Protein AF-0000000082331835 (afdb_homodimer)

Structure (mmCIF, N/CA/C/O backbone):
data_AF-0000000082331835-model_v1
#
loop_
_entity.id
_entity.type
_entity.pdbx_description
1 polymer 'Translation initiation factor 1A'
#
loop_
_atom_site.group_PDB
_atom_site.id
_atom_site.type_symbol
_atom_site.label_atom_id
_atom_site.label_alt_id
_atom_site.label_comp_id
_atom_site.label_asym_id
_atom_site.label_entity_id
_atom_site.label_seq_id
_atom_site.pdbx_PDB_ins_code
_atom_site.Cartn_x
_atom_site.Cartn_y
_atom_site.Cartn_z
_atom_site.occupancy
_atom_site.B_iso_or_equiv
_atom_site.auth_seq_id
_atom_site.auth_comp_id
_atom_site.auth_asym_id
_atom_site.auth_atom_id
_atom_site.pdbx_PDB_model_num
ATOM 1 N N . MET A 1 1 ? 11.57 40.125 -4.363 1 39.53 1 MET A N 1
ATOM 2 C CA . MET A 1 1 ? 12.492 39.094 -4.797 1 39.53 1 MET A CA 1
ATOM 3 C C . MET A 1 1 ? 11.938 37.719 -4.441 1 39.53 1 MET A C 1
ATOM 5 O O . MET A 1 1 ? 11.914 37.312 -3.271 1 39.53 1 MET A O 1
ATOM 9 N N . THR A 1 2 ? 10.891 37.094 -4.863 1 45.53 2 THR A N 1
ATOM 10 C CA . THR A 1 2 ? 9.945 36.062 -4.465 1 45.53 2 THR A CA 1
ATOM 11 C C . THR A 1 2 ? 10.664 34.75 -4.18 1 45.53 2 THR A C 1
ATOM 13 O O . THR A 1 2 ? 11.562 34.344 -4.926 1 45.53 2 THR A O 1
ATOM 16 N N . GLU A 1 3 ? 10.859 34.25 -2.955 1 44.47 3 GLU A N 1
ATOM 17 C CA . GLU A 1 3 ? 11.555 33.188 -2.264 1 44.47 3 GLU A CA 1
ATOM 18 C C . GLU A 1 3 ? 11.328 31.844 -2.965 1 44.47 3 GLU A C 1
ATOM 20 O O . GLU A 1 3 ? 10.656 30.953 -2.426 1 44.47 3 GLU A O 1
ATOM 25 N N . GLU A 1 4 ? 11.117 31.906 -4.215 1 53.19 4 GLU A N 1
ATOM 26 C CA . GLU A 1 4 ? 10.805 30.844 -5.168 1 53.19 4 GLU A CA 1
ATOM 27 C C . GLU A 1 4 ? 11.914 29.797 -5.215 1 53.19 4 GLU A C 1
ATOM 29 O O . GLU A 1 4 ? 11.664 28.641 -5.559 1 53.19 4 GLU A O 1
ATOM 34 N N . SER A 1 5 ? 13.109 30.188 -4.852 1 64 5 SER A N 1
ATOM 35 C CA . SER A 1 5 ? 14.312 29.422 -5.176 1 64 5 SER A CA 1
ATOM 36 C C . SER A 1 5 ? 14.398 28.156 -4.324 1 64 5 SER A C 1
ATOM 38 O O . SER A 1 5 ? 15.109 27.219 -4.68 1 64 5 SER A O 1
ATOM 40 N N . GLY A 1 6 ? 13.594 27.953 -3.293 1 80.69 6 GLY A N 1
ATOM 41 C CA . GLY A 1 6 ? 13.727 26.844 -2.369 1 80.69 6 GLY A CA 1
ATOM 42 C C . GLY A 1 6 ? 12.492 25.953 -2.314 1 80.69 6 GLY A C 1
ATOM 43 O O . GLY A 1 6 ? 12.422 25.031 -1.512 1 80.69 6 GLY A O 1
ATOM 44 N N . ARG A 1 7 ? 11.586 26.375 -3.305 1 87.06 7 ARG A N 1
ATOM 45 C CA . ARG A 1 7 ? 10.328 25.625 -3.301 1 87.06 7 ARG A CA 1
ATOM 46 C C . ARG A 1 7 ? 10.492 24.281 -3.988 1 87.06 7 ARG A C 1
ATOM 48 O O . ARG A 1 7 ? 10.961 24.203 -5.129 1 87.06 7 ARG A O 1
ATOM 55 N N . ARG A 1 8 ? 10.156 23.328 -3.182 1 94.88 8 ARG A N 1
ATOM 56 C CA . ARG A 1 8 ? 10.227 21.969 -3.715 1 94.88 8 ARG A CA 1
ATOM 57 C C . ARG A 1 8 ? 8.922 21.594 -4.418 1 94.88 8 ARG A C 1
ATOM 59 O O . ARG A 1 8 ? 7.859 22.109 -4.086 1 94.88 8 ARG A O 1
ATOM 66 N N . ASN A 1 9 ? 9.086 20.938 -5.59 1 97.19 9 ASN A N 1
ATOM 67 C CA . ASN A 1 9 ? 7.91 20.328 -6.215 1 97.19 9 ASN A CA 1
ATOM 68 C C . ASN A 1 9 ? 7.387 19.141 -5.406 1 97.19 9 ASN A C 1
ATOM 70 O O . ASN A 1 9 ? 7.938 18.047 -5.48 1 97.19 9 ASN A O 1
ATOM 74 N N . LEU A 1 10 ? 6.27 19.297 -4.711 1 97.81 10 LEU A N 1
ATOM 75 C CA . LEU A 1 10 ? 5.781 18.328 -3.734 1 97.81 10 LEU A CA 1
ATOM 76 C C . LEU A 1 10 ? 4.77 17.391 -4.367 1 97.81 10 LEU A C 1
ATOM 78 O O . LEU A 1 10 ? 4.02 17.781 -5.266 1 97.81 10 LEU A O 1
ATOM 82 N N . ARG A 1 11 ? 4.703 16.109 -3.889 1 96.75 11 ARG A N 1
ATOM 83 C CA . ARG A 1 11 ? 3.633 15.164 -4.207 1 96.75 11 ARG A CA 1
ATOM 84 C C . ARG A 1 11 ? 2.287 15.68 -3.707 1 96.75 11 ARG A C 1
ATOM 86 O O . ARG A 1 11 ? 2.129 15.969 -2.52 1 96.75 11 ARG A O 1
ATOM 93 N N . MET A 1 12 ? 1.381 15.82 -4.719 1 98.12 12 MET A N 1
ATOM 94 C CA . MET A 1 12 ? 0.045 16.297 -4.359 1 98.12 12 MET A CA 1
ATOM 95 C C . MET A 1 12 ? -0.974 15.164 -4.461 1 98.12 12 MET A C 1
ATOM 97 O O . MET A 1 12 ? -0.812 14.242 -5.27 1 98.12 12 MET A O 1
ATOM 101 N N . PRO A 1 13 ? -1.982 15.219 -3.621 1 97.5 13 PRO A N 1
ATOM 102 C CA . PRO A 1 13 ? -3.047 14.227 -3.785 1 97.5 13 PRO A CA 1
ATOM 103 C C . PRO A 1 13 ? -3.738 14.328 -5.145 1 97.5 13 PRO A C 1
ATOM 105 O O . PRO A 1 13 ? -3.906 15.422 -5.68 1 97.5 13 PRO A O 1
ATOM 108 N N . ASN A 1 14 ? -4.086 13.148 -5.707 1 95.75 14 ASN A N 1
ATOM 109 C CA . ASN A 1 14 ? -4.965 13.148 -6.871 1 95.75 14 ASN A CA 1
ATOM 110 C C . ASN A 1 14 ? -6.434 13.219 -6.469 1 95.75 14 ASN A C 1
ATOM 112 O O . ASN A 1 14 ? -6.75 13.492 -5.309 1 95.75 14 ASN A O 1
ATOM 116 N N . SER A 1 15 ? -7.375 12.969 -7.367 1 94.88 15 SER A N 1
ATOM 117 C CA . SER A 1 15 ? -8.805 13.156 -7.125 1 94.88 15 SER A CA 1
ATOM 118 C C . SER A 1 15 ? -9.328 12.148 -6.113 1 94.88 15 SER A C 1
ATOM 120 O O . SER A 1 15 ? -10.359 12.383 -5.473 1 94.88 15 SER A O 1
ATOM 122 N N . ASP A 1 16 ? -8.641 11.023 -5.879 1 94.5 16 ASP A N 1
ATOM 123 C CA . ASP A 1 16 ? -9.117 9.969 -4.992 1 94.5 16 ASP A CA 1
ATOM 124 C C . ASP A 1 16 ? -8.398 10.008 -3.648 1 94.5 16 ASP A C 1
ATOM 126 O O . ASP A 1 16 ? -8.641 9.164 -2.781 1 94.5 16 ASP A O 1
ATOM 130 N N . GLU A 1 17 ? -7.523 10.984 -3.557 1 97.25 17 GLU A N 1
ATOM 131 C CA . GLU A 1 17 ? -6.68 11.078 -2.369 1 97.25 17 GLU A CA 1
ATOM 132 C C . GLU A 1 17 ? -6.949 12.367 -1.602 1 97.25 17 GLU A C 1
ATOM 134 O O . GLU A 1 17 ? -7.551 13.305 -2.139 1 97.25 17 GLU A O 1
ATOM 139 N N . VAL A 1 18 ? -6.535 12.391 -0.321 1 98.5 18 VAL A N 1
ATOM 140 C CA . VAL A 1 18 ? -6.723 13.555 0.533 1 98.5 18 VAL A CA 1
ATOM 141 C C . VAL A 1 18 ? -5.508 13.734 1.441 1 98.5 18 VAL A C 1
ATOM 143 O O . VAL A 1 18 ? -4.84 12.758 1.79 1 98.5 18 VAL A O 1
ATOM 146 N N . PHE A 1 19 ? -5.238 14.961 1.77 1 98.88 19 PHE A N 1
ATOM 147 C CA . PHE A 1 19 ? -4.281 15.211 2.84 1 98.88 19 PHE A CA 1
ATOM 148 C C . PHE A 1 19 ? -4.82 14.711 4.176 1 98.88 19 PHE A C 1
ATOM 150 O O . PHE A 1 19 ? -6.031 14.727 4.406 1 98.88 19 PHE A O 1
ATOM 157 N N . ALA A 1 20 ? -3.91 14.336 5.008 1 98.94 20 ALA A N 1
ATOM 158 C CA . ALA A 1 20 ? -4.309 13.938 6.355 1 98.94 20 ALA A CA 1
ATOM 159 C C . ALA A 1 20 ? -3.166 14.133 7.348 1 98.94 20 ALA A C 1
ATOM 161 O O . ALA A 1 20 ? -1.999 14.195 6.953 1 98.94 20 ALA A O 1
ATOM 162 N N . VAL A 1 21 ? -3.52 14.25 8.57 1 98.88 21 VAL A N 1
ATOM 163 C CA . VAL A 1 21 ? -2.551 14.219 9.656 1 98.88 21 VAL A CA 1
ATOM 164 C C . VAL A 1 21 ? -2.715 12.93 10.461 1 98.88 21 VAL A C 1
ATOM 166 O O . VAL A 1 21 ? -3.838 12.508 10.742 1 98.88 21 VAL A O 1
ATOM 169 N N . VAL A 1 22 ? -1.617 12.281 10.766 1 98.88 22 VAL A N 1
ATOM 170 C CA . VAL A 1 22 ? -1.652 11.117 11.648 1 98.88 22 VAL A CA 1
ATOM 171 C C . VAL A 1 22 ? -1.876 11.57 13.094 1 98.88 22 VAL A C 1
ATOM 173 O O . VAL A 1 22 ? -1.043 12.273 13.664 1 98.88 22 VAL A O 1
ATOM 176 N N . THR A 1 23 ? -2.979 11.117 13.664 1 98.88 23 THR A N 1
ATOM 177 C CA . THR A 1 23 ? -3.289 11.586 15.008 1 98.88 23 THR A CA 1
ATOM 178 C C . THR A 1 23 ? -2.816 10.578 16.047 1 98.88 23 THR A C 1
ATOM 180 O O . THR A 1 23 ? -2.598 10.93 17.219 1 98.88 23 THR A O 1
ATOM 183 N N . GLU A 1 24 ? -2.738 9.336 15.648 1 98.75 24 GLU A N 1
ATOM 184 C CA . GLU A 1 24 ? -2.283 8.281 16.547 1 98.75 24 GLU A CA 1
ATOM 185 C C . GLU A 1 24 ? -1.728 7.09 15.766 1 98.75 24 GLU A C 1
ATOM 187 O O . GLU A 1 24 ? -2.309 6.676 14.758 1 98.75 24 GLU A O 1
ATOM 192 N N . HIS A 1 25 ? -0.578 6.574 16.25 1 97.94 25 HIS A N 1
ATOM 193 C CA . HIS A 1 25 ? -0.132 5.266 15.789 1 97.94 25 HIS A CA 1
ATOM 194 C C . HIS A 1 25 ? -0.715 4.152 16.656 1 97.94 25 HIS A C 1
ATOM 196 O O . HIS A 1 25 ? -0.467 4.098 17.859 1 97.94 25 HIS A O 1
ATOM 202 N N . LEU A 1 26 ? -1.423 3.238 16.125 1 95.88 26 LEU A N 1
ATOM 203 C CA . LEU A 1 26 ? -2.191 2.258 16.875 1 95.88 26 LEU A CA 1
ATOM 204 C C . LEU A 1 26 ? -1.401 0.965 17.062 1 95.88 26 LEU A C 1
ATOM 206 O O . LEU A 1 26 ? -1.787 0.097 17.844 1 95.88 26 LEU A O 1
ATOM 210 N N . GLY A 1 27 ? -0.32 0.851 16.375 1 92.25 27 GLY A N 1
ATOM 211 C CA . GLY A 1 27 ? 0.463 -0.374 16.344 1 92.25 27 GLY A CA 1
ATOM 212 C C . GLY A 1 27 ? 0.383 -1.094 15.008 1 92.25 27 GLY A C 1
ATOM 213 O O . GLY A 1 27 ? -0.577 -0.913 14.258 1 92.25 27 GLY A O 1
ATOM 214 N N . GLY A 1 28 ? 1.467 -1.875 14.781 1 91.19 28 GLY A N 1
ATOM 215 C CA . GLY A 1 28 ? 1.516 -2.553 13.492 1 91.19 28 GLY A CA 1
ATOM 216 C C . GLY A 1 28 ? 1.523 -1.599 12.312 1 91.19 28 GLY A C 1
ATOM 217 O O . GLY A 1 28 ? 2.32 -0.659 12.273 1 91.19 28 GLY A O 1
ATOM 218 N N . ASN A 1 29 ? 0.548 -1.878 11.344 1 92.94 29 ASN A N 1
ATOM 219 C CA . ASN A 1 29 ? 0.495 -1.062 10.133 1 92.94 29 ASN A CA 1
ATOM 220 C C . ASN A 1 29 ? -0.739 -0.164 10.117 1 92.94 29 ASN A C 1
ATOM 222 O O . ASN A 1 29 ? -1.261 0.162 9.055 1 92.94 29 ASN A O 1
ATOM 226 N N . HIS A 1 30 ? -1.185 0.193 11.359 1 94.38 30 HIS A N 1
ATOM 227 C CA . HIS A 1 30 ? -2.41 0.98 11.43 1 94.38 30 HIS A CA 1
ATOM 228 C C . HIS A 1 30 ? -2.174 2.301 12.156 1 94.38 30 HIS A C 1
ATOM 230 O O . HIS A 1 30 ? -1.442 2.346 13.148 1 94.38 30 HIS A O 1
ATOM 236 N N . VAL A 1 31 ? -2.793 3.301 11.695 1 98.25 31 VAL A N 1
ATOM 237 C CA . VAL A 1 31 ? -2.766 4.625 12.305 1 98.25 31 VAL A CA 1
ATOM 238 C C . VAL A 1 31 ? -4.16 5.242 12.266 1 98.25 31 VAL A C 1
ATOM 240 O O . VAL A 1 31 ? -4.992 4.859 11.438 1 98.25 31 VAL A O 1
ATOM 243 N N . GLN A 1 32 ? -4.402 6.18 13.148 1 98.81 32 GLN A N 1
ATOM 244 C CA . GLN A 1 32 ? -5.578 7.035 13.055 1 98.81 32 GLN A CA 1
ATOM 245 C C . GLN A 1 32 ? -5.277 8.305 12.266 1 98.81 32 GLN A C 1
ATOM 247 O O . GLN A 1 32 ? -4.23 8.922 12.453 1 98.81 32 GLN A O 1
ATOM 252 N N . LEU A 1 33 ? -6.234 8.703 11.43 1 98.88 33 LEU A N 1
ATOM 253 C CA . LEU A 1 33 ? -6.051 9.859 10.555 1 98.88 33 LEU A CA 1
ATOM 254 C C . LEU A 1 33 ? -7.148 10.898 10.781 1 98.88 33 LEU A C 1
ATOM 256 O O . LEU A 1 33 ? -8.312 10.539 10.969 1 98.88 33 LEU A O 1
ATOM 260 N N . ARG A 1 34 ? -6.785 12.109 10.805 1 98.88 34 ARG A N 1
ATOM 261 C CA . ARG A 1 34 ? -7.699 13.219 10.523 1 98.88 34 ARG A CA 1
ATOM 262 C C . ARG A 1 34 ? -7.492 13.75 9.117 1 98.88 34 ARG A C 1
ATOM 264 O O . ARG A 1 34 ? -6.445 14.328 8.812 1 98.88 34 ARG A O 1
ATOM 271 N N . CYS A 1 35 ? -8.484 13.633 8.32 1 98.75 35 CYS A N 1
ATOM 272 C CA . CYS A 1 35 ? -8.336 13.938 6.898 1 98.75 35 CYS A CA 1
ATOM 273 C C . CYS A 1 35 ? -8.867 15.328 6.578 1 98.75 35 CYS A C 1
ATOM 275 O O . CYS A 1 35 ? -9.75 15.836 7.273 1 98.75 35 CYS A O 1
ATOM 277 N N . ALA A 1 36 ? -8.352 15.922 5.547 1 98.25 36 ALA A N 1
ATOM 278 C CA . ALA A 1 36 ? -8.68 17.297 5.148 1 98.25 36 ALA A CA 1
ATOM 279 C C . ALA A 1 36 ? -10.133 17.391 4.691 1 98.25 36 ALA A C 1
ATOM 281 O O . ALA A 1 36 ? -10.695 18.484 4.633 1 98.25 36 ALA A O 1
ATOM 282 N N . ASP A 1 37 ? -10.734 16.312 4.371 1 97.81 37 ASP A N 1
ATOM 283 C CA . ASP A 1 37 ? -12.141 16.344 3.965 1 97.81 37 ASP A CA 1
ATOM 284 C C . ASP A 1 37 ? -13.062 16.328 5.184 1 97.81 37 ASP A C 1
ATOM 286 O O . ASP A 1 37 ? -14.281 16.234 5.039 1 97.81 37 ASP A O 1
ATOM 290 N N . GLY A 1 38 ? -12.516 16.266 6.27 1 97.56 38 GLY A N 1
ATOM 291 C CA . GLY A 1 38 ? -13.289 16.391 7.492 1 97.56 38 GLY A CA 1
ATOM 292 C C . GLY A 1 38 ? -13.562 15.055 8.164 1 97.56 38 GLY A C 1
ATOM 293 O O . GLY A 1 38 ? -14.141 15.008 9.25 1 97.56 38 GLY A O 1
ATOM 294 N N . GLU A 1 39 ? -13.086 13.961 7.566 1 98.31 39 GLU A N 1
ATOM 295 C CA . GLU A 1 39 ? -13.359 12.625 8.094 1 98.31 39 GLU A CA 1
ATOM 296 C C . GLU A 1 39 ? -12.172 12.094 8.891 1 98.31 39 GLU A C 1
ATOM 298 O O . GLU A 1 39 ? -11.023 12.414 8.594 1 98.31 39 GLU A O 1
ATOM 303 N N . GLU A 1 40 ? -12.547 11.398 9.945 1 98.69 40 GLU A N 1
ATOM 304 C CA . GLU A 1 40 ? -11.547 10.578 10.625 1 98.69 40 GLU A CA 1
ATOM 305 C C . GLU A 1 40 ? -11.57 9.141 10.109 1 98.69 40 GLU A C 1
ATOM 307 O O . GLU A 1 40 ? -12.633 8.578 9.875 1 98.69 40 GLU A O 1
ATOM 312 N N . ARG A 1 41 ? -10.375 8.586 9.844 1 98.19 41 ARG A N 1
ATOM 313 C CA . ARG A 1 41 ? -10.305 7.262 9.234 1 98.19 41 ARG A CA 1
ATOM 314 C C . ARG A 1 41 ? -9.234 6.406 9.898 1 98.19 41 ARG A C 1
ATOM 316 O O . ARG A 1 41 ? -8.211 6.926 10.359 1 98.19 41 ARG A O 1
ATOM 323 N N . LEU A 1 42 ? -9.523 5.078 9.945 1 96.75 42 LEU A N 1
ATOM 324 C CA . LEU A 1 42 ? -8.461 4.109 10.203 1 96.75 42 LEU A CA 1
ATOM 325 C C . LEU A 1 42 ? -7.555 3.949 8.992 1 96.75 42 LEU A C 1
ATOM 327 O O . LEU A 1 42 ? -7.988 3.445 7.949 1 96.75 42 LEU A O 1
ATOM 331 N N . GLY A 1 43 ? -6.262 4.395 9.094 1 96.69 43 GLY A N 1
ATOM 332 C CA . GLY A 1 43 ? -5.305 4.297 8 1 96.69 43 GLY A CA 1
ATOM 333 C C . GLY A 1 43 ? -4.5 3.014 8.023 1 96.69 43 GLY A C 1
ATOM 334 O O . GLY A 1 43 ? -4.031 2.588 9.078 1 96.69 43 GLY A O 1
ATOM 335 N N . ARG A 1 44 ? -4.359 2.439 6.93 1 94.06 44 ARG A N 1
ATOM 336 C CA . ARG A 1 44 ? -3.471 1.289 6.793 1 94.06 44 ARG A CA 1
ATOM 337 C C . ARG A 1 44 ? -2.174 1.679 6.094 1 94.06 44 ARG A C 1
ATOM 339 O O . ARG A 1 44 ? -2.197 2.316 5.039 1 94.06 44 ARG A O 1
ATOM 346 N N . ILE A 1 45 ? -1.065 1.291 6.68 1 96.06 45 ILE A N 1
ATOM 347 C CA . ILE A 1 45 ? 0.25 1.427 6.066 1 96.06 45 ILE A CA 1
ATOM 348 C C . ILE A 1 45 ? 0.559 0.188 5.227 1 96.06 45 ILE A C 1
ATOM 350 O O . ILE A 1 45 ? 0.657 -0.92 5.762 1 96.06 45 ILE A O 1
ATOM 354 N N . PRO A 1 46 ? 0.762 0.373 3.895 1 92.88 46 PRO A N 1
ATOM 355 C CA . PRO A 1 46 ? 1.082 -0.791 3.064 1 92.88 46 PRO A CA 1
ATOM 356 C C . PRO A 1 46 ? 2.371 -1.486 3.496 1 92.88 46 PRO A C 1
ATOM 358 O O . PRO A 1 46 ? 3.316 -0.825 3.936 1 92.88 46 PRO A O 1
ATOM 361 N N . GLY A 1 47 ? 2.416 -2.793 3.344 1 89.44 47 GLY A N 1
ATOM 362 C CA . GLY A 1 47 ? 3.521 -3.615 3.811 1 89.44 47 GLY A CA 1
ATOM 363 C C . GLY A 1 47 ? 4.875 -3.121 3.334 1 89.44 47 GLY A C 1
ATOM 364 O O . GLY A 1 47 ? 5.801 -2.971 4.133 1 89.44 47 GLY A O 1
ATOM 365 N N . ARG A 1 48 ? 4.965 -2.799 2.039 1 87.94 48 ARG A N 1
ATOM 366 C CA . ARG A 1 48 ? 6.234 -2.322 1.498 1 87.94 48 ARG A CA 1
ATOM 367 C C . ARG A 1 48 ? 6.621 -0.978 2.105 1 87.94 48 ARG A C 1
ATOM 369 O O . ARG A 1 48 ? 7.805 -0.684 2.275 1 87.94 48 ARG A O 1
ATOM 376 N N . MET A 1 49 ? 5.668 -0.234 2.502 1 93.12 49 MET A N 1
ATOM 377 C CA . MET A 1 49 ? 5.898 1.098 3.053 1 93.12 49 MET A CA 1
ATOM 378 C C . MET A 1 49 ? 6.383 1.013 4.496 1 93.12 49 MET A C 1
ATOM 380 O O . MET A 1 49 ? 7.27 1.765 4.902 1 93.12 49 MET A O 1
ATOM 384 N N . LYS A 1 50 ? 5.812 0.11 5.23 1 91.94 50 LYS A N 1
ATOM 385 C CA . LYS A 1 50 ? 6.098 0.059 6.66 1 91.94 50 LYS A CA 1
ATOM 386 C C . LYS A 1 50 ? 7.566 -0.263 6.918 1 91.94 50 LYS A C 1
ATOM 388 O O . LYS A 1 50 ? 8.102 0.054 7.984 1 91.94 50 LYS A O 1
ATOM 393 N N . TYR A 1 51 ? 8.289 -0.774 5.945 1 88.94 51 TYR A N 1
ATOM 394 C CA . TYR A 1 51 ? 9.688 -1.146 6.105 1 88.94 51 TYR A CA 1
ATOM 395 C C . TYR A 1 51 ? 10.609 -0.016 5.66 1 88.94 51 TYR A C 1
ATOM 397 O O . TYR A 1 51 ? 11.805 -0.02 5.969 1 88.94 51 TYR A O 1
ATOM 405 N N . ARG A 1 52 ? 10.047 0.963 4.969 1 93.31 52 ARG A N 1
ATOM 406 C CA . ARG A 1 52 ? 10.883 2 4.375 1 93.31 52 ARG A CA 1
ATOM 407 C C . ARG A 1 52 ? 10.547 3.371 4.953 1 93.31 52 ARG A C 1
ATOM 409 O O . ARG A 1 52 ? 11.391 4.27 4.961 1 93.31 52 ARG A O 1
ATOM 416 N N . THR A 1 53 ? 9.336 3.465 5.328 1 96.12 53 THR A N 1
ATOM 417 C CA . THR A 1 53 ? 8.844 4.762 5.777 1 96.12 53 THR A CA 1
ATOM 418 C C . THR A 1 53 ? 8.32 4.68 7.207 1 96.12 53 THR A C 1
ATOM 420 O O . THR A 1 53 ? 7.371 3.951 7.484 1 96.12 53 THR A O 1
ATOM 423 N N . TRP A 1 54 ? 9 5.41 8.062 1 96.12 54 TRP A N 1
ATOM 424 C CA . TRP A 1 54 ? 8.523 5.512 9.445 1 96.12 54 TRP A CA 1
ATOM 425 C C . TRP A 1 54 ? 7.379 6.512 9.547 1 96.12 54 TRP A C 1
ATOM 427 O O . TRP A 1 54 ? 7.516 7.672 9.156 1 96.12 54 TRP A O 1
ATOM 437 N N . ILE A 1 55 ? 6.227 6.016 9.977 1 97.75 55 ILE A N 1
ATOM 438 C CA . ILE A 1 55 ? 5.035 6.848 10.117 1 97.75 55 ILE A CA 1
ATOM 439 C C . ILE A 1 55 ? 4.695 7.02 11.594 1 97.75 55 ILE A C 1
ATOM 441 O O . ILE A 1 55 ? 4.57 6.035 12.328 1 97.75 55 ILE A O 1
ATOM 445 N N . GLU A 1 56 ? 4.613 8.305 12.039 1 97.56 56 GLU A N 1
ATOM 446 C CA . GLU A 1 56 ? 4.375 8.609 13.445 1 97.56 56 GLU A CA 1
ATOM 447 C C . GLU A 1 56 ? 3.293 9.68 13.602 1 97.56 56 GLU A C 1
ATOM 449 O O . GLU A 1 56 ? 2.857 10.273 12.617 1 97.56 56 GLU A O 1
ATOM 454 N N . GLN A 1 57 ? 2.855 9.836 14.852 1 98.25 57 GLN A N 1
ATOM 455 C CA . GLN A 1 57 ? 1.901 10.891 15.172 1 98.25 57 GLN A CA 1
ATOM 456 C C . GLN A 1 57 ? 2.395 12.242 14.68 1 98.25 57 GLN A C 1
ATOM 458 O O . GLN A 1 57 ? 3.586 12.547 14.766 1 98.25 57 GLN A O 1
ATOM 463 N N . ASP A 1 58 ? 1.469 13.023 14.094 1 98.56 58 ASP A N 1
ATOM 464 C CA . ASP A 1 58 ? 1.635 14.398 13.641 1 98.56 58 ASP A CA 1
ATOM 465 C C . ASP A 1 58 ? 2.262 14.453 12.25 1 98.56 58 ASP A C 1
ATOM 467 O O . ASP A 1 58 ? 2.402 15.531 11.672 1 98.56 58 ASP A O 1
ATOM 471 N N . ASP A 1 59 ? 2.625 13.281 11.727 1 98.69 59 ASP A N 1
ATOM 472 C CA . ASP A 1 59 ? 3.066 13.266 10.336 1 98.69 59 ASP A CA 1
ATOM 473 C C . ASP A 1 59 ? 1.954 13.734 9.398 1 98.69 59 ASP A C 1
ATOM 475 O O . ASP A 1 59 ? 0.777 13.453 9.633 1 98.69 59 ASP A O 1
ATOM 479 N N . ILE A 1 60 ? 2.355 14.438 8.375 1 98.88 60 ILE A N 1
ATOM 480 C CA . ILE A 1 60 ? 1.46 14.781 7.277 1 98.88 60 ILE A CA 1
ATOM 481 C C . ILE A 1 60 ? 1.595 13.742 6.164 1 98.88 60 ILE A C 1
ATOM 483 O O . ILE A 1 60 ? 2.707 13.406 5.75 1 98.88 60 ILE A O 1
ATOM 487 N N . VAL A 1 61 ? 0.349 13.234 5.703 1 98.88 61 VAL A N 1
ATOM 488 C CA . VAL A 1 61 ? 0.383 12.156 4.723 1 98.88 61 VAL A CA 1
ATOM 489 C C . VAL A 1 61 ? -0.655 12.414 3.633 1 98.88 61 VAL A C 1
ATOM 491 O O . VAL A 1 61 ? -1.512 13.289 3.777 1 98.88 61 VAL A O 1
ATOM 494 N N . VAL A 1 62 ? -0.447 11.719 2.504 1 98.75 62 VAL A N 1
ATOM 495 C CA . VAL A 1 62 ? -1.513 11.523 1.525 1 98.75 62 VAL A CA 1
ATOM 496 C C . VAL A 1 62 ? -2.209 10.188 1.777 1 98.75 62 VAL A C 1
ATOM 498 O O . VAL A 1 62 ? -1.552 9.156 1.901 1 98.75 62 VAL A O 1
ATOM 501 N N . ALA A 1 63 ? -3.516 10.227 1.862 1 98.44 63 ALA A N 1
ATOM 502 C CA . ALA A 1 63 ? -4.309 9.031 2.121 1 98.44 63 ALA A CA 1
ATOM 503 C C . ALA A 1 63 ? -5.344 8.812 1.019 1 98.44 63 ALA A C 1
ATOM 505 O O . ALA A 1 63 ? -5.867 9.766 0.447 1 98.44 63 ALA A O 1
ATOM 506 N N . GLU A 1 64 ? -5.621 7.59 0.726 1 97.06 64 GLU A N 1
ATOM 507 C CA . GLU A 1 64 ? -6.676 7.223 -0.21 1 97.06 64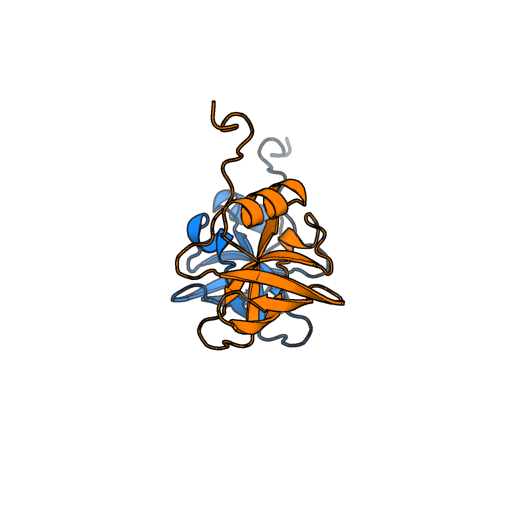 GLU A CA 1
ATOM 508 C C . GLU A 1 64 ? -7.82 6.504 0.503 1 97.06 64 GLU A C 1
ATOM 510 O O . GLU A 1 64 ? -7.695 5.332 0.863 1 97.06 64 GLU A O 1
ATOM 515 N N . PRO A 1 65 ? -8.938 7.223 0.727 1 96.56 65 PRO A N 1
ATOM 516 C CA . PRO A 1 65 ? -10.109 6.539 1.292 1 96.56 65 PRO A CA 1
ATOM 517 C C . PRO A 1 65 ? -10.562 5.348 0.451 1 96.56 65 PRO A C 1
ATOM 519 O O . PRO A 1 65 ? -10.461 5.383 -0.778 1 96.56 65 PRO A O 1
ATOM 522 N N . TRP A 1 66 ? -11.102 4.359 1.15 1 91.25 66 TRP A N 1
ATOM 523 C CA . TRP A 1 66 ? -11.562 3.17 0.44 1 91.25 66 TRP A CA 1
ATOM 524 C C . TRP A 1 66 ? -12.961 3.379 -0.121 1 91.25 66 TRP A C 1
ATOM 526 O O . TRP A 1 66 ? -13.789 4.047 0.5 1 91.25 66 TRP A O 1
ATOM 536 N N . ASP A 1 67 ? -13.242 2.797 -1.249 1 86.44 67 ASP A N 1
ATOM 537 C CA . ASP A 1 67 ? -14.492 3.025 -1.977 1 86.44 67 ASP A CA 1
ATOM 538 C C . ASP A 1 67 ? -15.695 2.555 -1.166 1 86.44 67 ASP A C 1
ATOM 540 O O . ASP A 1 67 ? -16.672 3.287 -1.018 1 86.44 67 ASP A O 1
ATOM 544 N N . TRP A 1 68 ? -15.711 1.446 -0.567 1 83.38 68 TRP A N 1
ATOM 545 C CA . TRP A 1 68 ? -16.906 0.872 0.032 1 83.38 68 TRP A CA 1
ATOM 546 C C . TRP A 1 68 ? -16.812 0.855 1.553 1 83.38 68 TRP A C 1
ATOM 548 O O . TRP A 1 68 ? -17.672 0.303 2.234 1 83.38 68 TRP A O 1
ATOM 558 N N . GLN A 1 69 ? -15.773 1.495 2.078 1 88.38 69 GLN A N 1
ATOM 559 C CA . GLN A 1 69 ? -15.562 1.633 3.514 1 88.38 69 GLN A CA 1
ATOM 560 C C . GLN A 1 69 ? -14.906 2.971 3.848 1 88.38 69 GLN A C 1
ATOM 562 O O . GLN A 1 69 ? -13.711 3.027 4.133 1 88.38 69 GLN A O 1
ATOM 567 N N . ASP A 1 70 ? -15.711 3.973 3.926 1 93.56 70 ASP A N 1
ATOM 568 C CA . ASP A 1 70 ? -15.242 5.352 4.016 1 93.56 70 ASP A CA 1
ATOM 569 C C . ASP A 1 70 ? -14.422 5.57 5.289 1 93.56 70 ASP A C 1
ATOM 571 O O . ASP A 1 70 ? -13.586 6.473 5.348 1 93.56 70 ASP A O 1
ATOM 575 N N . GLU A 1 71 ? -14.617 4.75 6.309 1 96.25 71 GLU A N 1
ATOM 576 C CA . GLU A 1 71 ? -13.945 4.91 7.59 1 96.25 71 GLU A CA 1
ATOM 577 C C . GLU A 1 71 ? -12.508 4.398 7.527 1 96.25 71 GLU A C 1
ATOM 579 O O . GLU A 1 71 ? -11.766 4.496 8.508 1 96.25 71 GLU A O 1
ATOM 584 N N . LYS A 1 72 ? -12.094 3.957 6.34 1 93.38 72 LYS A N 1
ATOM 585 C CA . LYS A 1 72 ? -10.75 3.406 6.16 1 93.38 72 LYS A CA 1
ATOM 586 C C . LYS A 1 72 ? -10.016 4.109 5.023 1 93.38 72 LYS A C 1
ATOM 588 O O . LYS A 1 72 ? -10.641 4.648 4.109 1 93.38 72 LYS A O 1
ATOM 593 N N . ALA A 1 73 ? -8.695 4.086 5.094 1 96.75 73 ALA A N 1
ATOM 594 C CA . ALA A 1 73 ? -7.863 4.652 4.035 1 96.75 73 ALA A CA 1
ATOM 595 C C . ALA A 1 73 ? -6.512 3.945 3.961 1 96.75 73 ALA A C 1
ATOM 597 O O . ALA A 1 73 ? -6.082 3.318 4.934 1 96.75 73 ALA A O 1
ATOM 598 N N . THR A 1 74 ? -5.938 4.027 2.846 1 95.75 74 THR A N 1
ATOM 599 C CA . THR A 1 74 ? -4.562 3.574 2.678 1 95.75 74 THR A CA 1
ATOM 600 C C . THR A 1 74 ? -3.602 4.762 2.645 1 95.75 74 THR A C 1
ATOM 602 O O . THR A 1 74 ? -3.883 5.777 2.008 1 95.75 74 THR A O 1
ATOM 605 N N . ILE A 1 75 ? -2.461 4.641 3.379 1 97.81 75 ILE A N 1
ATOM 606 C CA . ILE 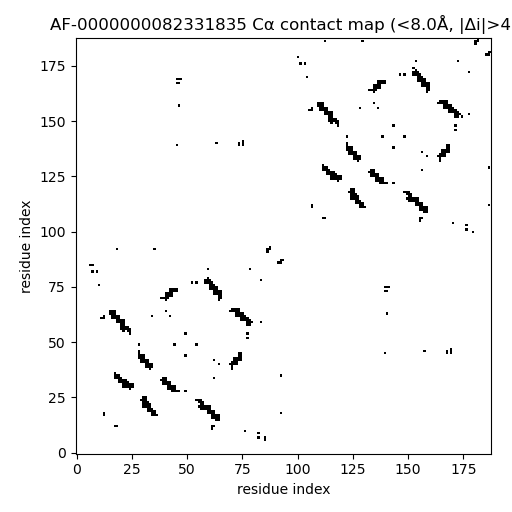A 1 75 ? -1.422 5.66 3.285 1 97.81 75 ILE A CA 1
ATOM 607 C C . ILE A 1 75 ? -0.668 5.512 1.966 1 97.81 75 ILE A C 1
ATOM 609 O O . ILE A 1 75 ? -0.193 4.422 1.635 1 97.81 75 ILE A O 1
ATOM 613 N N . GLU A 1 76 ? -0.503 6.676 1.255 1 97.12 76 GLU A N 1
ATOM 614 C CA . GLU A 1 76 ? 0.127 6.633 -0.062 1 97.12 76 GLU A CA 1
ATOM 615 C C . GLU A 1 76 ? 1.471 7.355 -0.055 1 97.12 76 GLU A C 1
ATOM 617 O O . GLU A 1 76 ? 2.314 7.113 -0.92 1 97.12 76 GLU A O 1
ATOM 622 N N . TRP A 1 77 ? 1.597 8.289 0.945 1 97.69 77 TRP A N 1
ATOM 623 C CA . TRP A 1 77 ? 2.773 9.148 0.97 1 97.69 77 TRP A CA 1
ATOM 624 C C . TRP A 1 77 ? 2.951 9.789 2.344 1 97.69 77 TRP A C 1
ATOM 626 O O . TRP A 1 77 ? 1.972 10.148 2.998 1 97.69 77 TRP A O 1
ATOM 636 N N . ARG A 1 78 ? 4.188 9.922 2.826 1 98.56 78 ARG A N 1
ATOM 637 C CA . ARG A 1 78 ? 4.52 10.719 4.008 1 98.56 78 ARG A CA 1
ATOM 638 C C . ARG A 1 78 ? 5.434 11.883 3.645 1 98.56 78 ARG A C 1
ATOM 640 O O . ARG A 1 78 ? 6.43 11.703 2.943 1 98.56 78 ARG A O 1
ATOM 647 N N . TYR A 1 79 ? 5.078 13.094 4.133 1 98.62 79 TYR A N 1
ATOM 648 C CA . TYR A 1 79 ? 5.887 14.273 3.859 1 98.62 79 TYR A CA 1
ATOM 649 C C . TYR A 1 79 ? 6.977 14.445 4.91 1 98.62 79 TYR A C 1
ATOM 651 O O . TYR A 1 79 ? 6.762 14.148 6.09 1 98.62 79 TYR A O 1
ATOM 659 N N . THR A 1 80 ? 8.156 14.906 4.465 1 98.19 80 THR A N 1
ATOM 660 C CA . THR A 1 80 ? 9.148 15.359 5.434 1 98.19 80 THR A CA 1
ATOM 661 C C . THR A 1 80 ? 8.648 16.594 6.176 1 98.19 80 THR A C 1
ATOM 663 O O . THR A 1 80 ? 7.703 17.25 5.738 1 98.19 80 THR A O 1
ATOM 666 N N . SER A 1 81 ? 9.336 16.938 7.262 1 97.44 81 SER A N 1
ATOM 667 C CA . SER A 1 81 ? 8.984 18.141 8.016 1 97.44 81 SER A CA 1
ATOM 668 C C . SER A 1 81 ? 9.102 19.391 7.156 1 97.44 81 SER A C 1
ATOM 670 O O . SER A 1 81 ? 8.266 20.281 7.246 1 97.44 81 SER A O 1
ATOM 672 N N . GLN A 1 82 ? 10.133 19.484 6.367 1 97.5 82 GLN A N 1
ATOM 673 C CA . GLN A 1 82 ? 10.328 20.609 5.473 1 97.5 82 GLN A CA 1
ATOM 674 C C . GLN A 1 82 ? 9.211 20.688 4.434 1 97.5 82 GLN A C 1
ATOM 676 O O . GLN A 1 82 ? 8.688 21.766 4.16 1 97.5 82 GLN A O 1
ATOM 681 N N . ASP A 1 83 ? 8.852 19.594 3.885 1 98.19 83 ASP A N 1
ATOM 682 C CA . ASP A 1 83 ? 7.77 19.547 2.904 1 98.19 83 ASP A CA 1
ATOM 683 C C . ASP A 1 83 ? 6.438 19.938 3.537 1 98.19 83 ASP A C 1
ATOM 685 O O . ASP A 1 83 ? 5.656 20.688 2.936 1 98.19 83 ASP A O 1
ATOM 689 N N . ALA A 1 84 ? 6.191 19.438 4.734 1 98.12 84 ALA A N 1
ATOM 690 C CA . ALA A 1 84 ? 4.973 19.781 5.457 1 98.12 84 ALA A CA 1
ATOM 691 C C . ALA A 1 84 ? 4.895 21.281 5.727 1 98.12 84 ALA A C 1
ATOM 693 O O . ALA A 1 84 ? 3.83 21.875 5.594 1 98.12 84 ALA A O 1
ATOM 694 N N . ASP A 1 85 ? 6.012 21.859 6.078 1 97.62 85 ASP A N 1
ATOM 695 C CA . ASP A 1 85 ? 6.066 23.297 6.309 1 97.62 85 ASP A CA 1
ATOM 696 C C . ASP A 1 85 ? 5.727 24.078 5.035 1 97.62 85 ASP A C 1
ATOM 698 O O . ASP A 1 85 ? 5.004 25.078 5.082 1 97.62 85 ASP A O 1
ATOM 702 N N . GLN A 1 86 ? 6.293 23.594 3.961 1 98.25 86 GLN A N 1
ATOM 703 C CA . GLN A 1 86 ? 5.98 24.219 2.678 1 98.25 86 GLN A CA 1
ATOM 704 C C . GLN A 1 86 ? 4.492 24.109 2.357 1 98.25 86 GLN A C 1
ATOM 706 O O . GLN A 1 86 ? 3.883 25.062 1.868 1 98.25 86 GLN A O 1
ATOM 711 N N . LEU A 1 87 ? 3.918 22.906 2.598 1 98.25 87 LEU A N 1
ATOM 712 C CA . LEU A 1 87 ? 2.49 22.703 2.373 1 98.25 87 LEU A CA 1
ATOM 713 C C . LEU A 1 87 ? 1.667 23.703 3.193 1 98.25 87 LEU A C 1
ATOM 715 O O . LEU A 1 87 ? 0.683 24.25 2.699 1 98.25 87 LEU A O 1
ATOM 719 N N . ARG A 1 88 ? 2.025 23.969 4.395 1 97.56 88 ARG A N 1
ATOM 720 C CA . ARG A 1 88 ? 1.323 24.906 5.27 1 97.56 88 ARG A CA 1
ATOM 721 C C . ARG A 1 88 ? 1.448 26.328 4.758 1 97.56 88 ARG A C 1
ATOM 723 O O . ARG A 1 88 ? 0.45 27.047 4.648 1 97.56 88 ARG A O 1
ATOM 730 N N . ARG A 1 89 ? 2.652 26.719 4.445 1 96.94 89 ARG A N 1
ATOM 731 C CA . ARG A 1 89 ? 2.918 28.062 3.979 1 96.94 89 ARG A CA 1
ATOM 732 C C . ARG A 1 89 ? 2.123 28.375 2.715 1 96.94 89 ARG A C 1
ATOM 734 O O . ARG A 1 89 ? 1.656 29.5 2.529 1 96.94 89 ARG A O 1
ATOM 741 N N . GLU A 1 90 ? 1.921 27.359 1.933 1 97.12 90 GLU A N 1
ATOM 742 C CA . GLU A 1 90 ? 1.246 27.562 0.654 1 97.12 90 GLU A CA 1
ATOM 743 C C . GLU A 1 90 ? -0.264 27.406 0.796 1 97.12 90 GLU A C 1
ATOM 745 O O . GLU A 1 90 ? -1.009 27.609 -0.164 1 97.12 90 GLU A O 1
ATOM 750 N N . GLY A 1 91 ? -0.711 26.938 1.948 1 96.69 91 GLY A N 1
ATOM 751 C CA . GLY A 1 91 ? -2.133 26.922 2.25 1 96.69 91 GLY A CA 1
ATOM 752 C C . GLY A 1 91 ? -2.82 25.625 1.872 1 96.69 91 GLY A C 1
ATOM 753 O O . GLY A 1 91 ? -4.047 25.578 1.757 1 96.69 91 GLY A O 1
ATOM 754 N N . HIS A 1 92 ? -2.037 24.562 1.64 1 97 92 HIS A N 1
ATOM 755 C CA . HIS A 1 92 ? -2.623 23.281 1.263 1 97 92 HIS A CA 1
ATOM 756 C C . HIS A 1 92 ? -3.152 22.547 2.484 1 97 92 HIS A C 1
ATOM 758 O O . HIS A 1 92 ? -4.062 21.719 2.369 1 97 92 HIS A O 1
ATOM 764 N N . ILE A 1 93 ? -2.533 22.781 3.596 1 96.31 93 ILE A N 1
ATOM 765 C CA . ILE A 1 93 ? -2.932 22.156 4.852 1 96.31 93 ILE A CA 1
ATOM 766 C C . ILE A 1 93 ? -2.902 23.188 5.977 1 96.31 93 ILE A C 1
ATOM 768 O O . ILE A 1 93 ? -2.359 24.281 5.812 1 96.31 93 ILE A O 1
ATOM 772 N N . ASP A 1 94 ? -3.506 22.828 7.07 1 89.62 94 ASP A N 1
ATOM 773 C CA . ASP A 1 94 ? -3.514 23.734 8.219 1 89.62 94 ASP A CA 1
ATOM 774 C C . ASP A 1 94 ? -2.238 23.578 9.047 1 89.62 94 ASP A C 1
ATOM 776 O O . ASP A 1 94 ? -1.631 22.516 9.062 1 89.62 94 ASP A O 1
ATOM 780 N N . MET B 1 1 ? 27.438 -27.594 -16.438 1 39.84 1 MET B N 1
ATOM 781 C CA . MET B 1 1 ? 27.672 -26.156 -16.469 1 39.84 1 MET B CA 1
ATOM 782 C C . MET B 1 1 ? 26.422 -25.391 -16.078 1 39.84 1 MET B C 1
ATOM 784 O O . MET B 1 1 ? 25.469 -25.297 -16.875 1 39.84 1 MET B O 1
ATOM 788 N N . THR B 1 2 ? 25.719 -25.453 -14.992 1 46.06 2 THR B N 1
ATOM 789 C CA . THR B 1 2 ? 24.391 -25.141 -14.5 1 46.06 2 THR B CA 1
ATOM 790 C C . THR B 1 2 ? 24.016 -23.688 -14.812 1 46.06 2 THR B C 1
ATOM 792 O O . THR B 1 2 ? 24.859 -22.797 -14.734 1 46.06 2 THR B O 1
ATOM 795 N N . GLU B 1 3 ? 23.125 -23.328 -15.727 1 44.75 3 GLU B N 1
ATOM 796 C CA . GLU B 1 3 ? 22.656 -22.141 -16.422 1 44.75 3 GLU B CA 1
ATOM 797 C C . GLU B 1 3 ? 22.359 -21.016 -15.438 1 44.75 3 GLU B C 1
ATOM 799 O O . GLU B 1 3 ? 21.203 -20.797 -15.062 1 44.75 3 GLU B O 1
ATOM 804 N N . GLU B 1 4 ? 23.094 -20.859 -14.453 1 53.19 4 GLU B N 1
ATOM 805 C CA . GLU B 1 4 ? 23.156 -19.906 -13.352 1 53.19 4 GLU B CA 1
ATOM 806 C C . GLU B 1 4 ? 23.188 -18.469 -13.859 1 53.19 4 GLU B C 1
ATOM 808 O O . GLU B 1 4 ? 22.734 -17.547 -13.172 1 53.19 4 GLU B O 1
ATOM 813 N N . SER B 1 5 ? 23.656 -18.297 -15.078 1 64.19 5 SER B N 1
ATOM 814 C CA . SER B 1 5 ? 24.078 -17 -15.586 1 64.19 5 SER B CA 1
ATOM 815 C C . SER B 1 5 ? 22.891 -16.094 -15.875 1 64.19 5 SER B C 1
ATOM 817 O O . SER B 1 5 ? 23.031 -14.875 -15.945 1 64.19 5 SER B O 1
ATOM 819 N N . GLY B 1 6 ? 21.641 -16.562 -15.82 1 80.94 6 GLY B N 1
ATOM 820 C CA . GLY B 1 6 ? 20.484 -15.781 -16.219 1 80.94 6 GLY B CA 1
ATOM 821 C C . GLY B 1 6 ? 19.453 -15.633 -15.109 1 80.94 6 GLY B C 1
ATOM 822 O O . GLY B 1 6 ? 18.375 -15.086 -15.328 1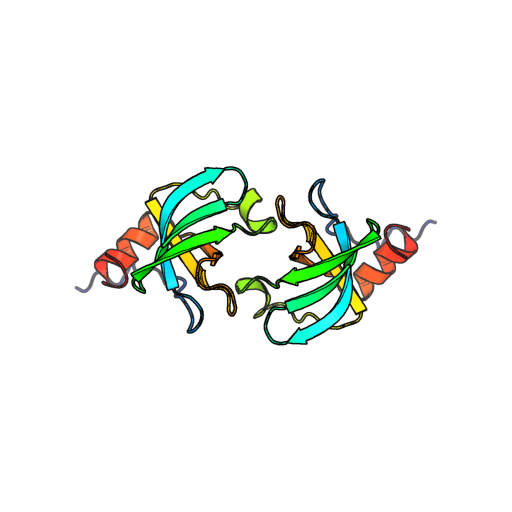 80.94 6 GLY B O 1
ATOM 823 N N . ARG B 1 7 ? 19.969 -16.188 -13.922 1 87.06 7 ARG B N 1
ATOM 824 C CA . ARG B 1 7 ? 19.031 -16.156 -12.805 1 87.06 7 ARG B CA 1
ATOM 825 C C . ARG B 1 7 ? 18.984 -14.766 -12.18 1 87.06 7 ARG B C 1
ATOM 827 O O . ARG B 1 7 ? 20.016 -14.203 -11.812 1 87.06 7 AR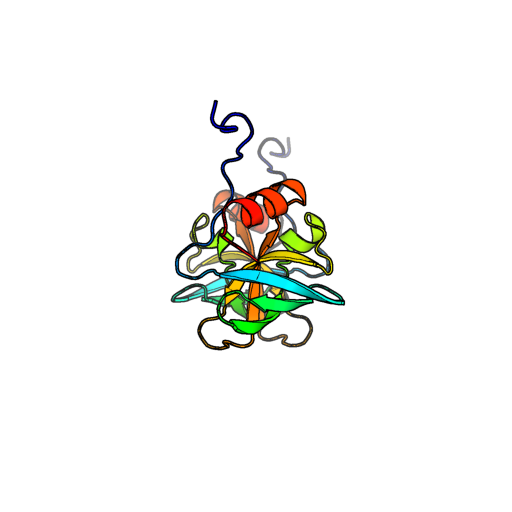G B O 1
ATOM 834 N N . ARG B 1 8 ? 17.766 -14.312 -12.195 1 94.88 8 ARG B N 1
ATOM 835 C CA . ARG B 1 8 ? 17.547 -13.008 -11.586 1 94.88 8 ARG B CA 1
ATOM 836 C C . ARG B 1 8 ? 17.297 -13.133 -10.086 1 94.88 8 ARG B C 1
ATOM 838 O O . ARG B 1 8 ? 16.812 -14.164 -9.617 1 94.88 8 ARG B O 1
ATOM 845 N N . ASN B 1 9 ? 17.953 -12.211 -9.312 1 97.19 9 ASN B N 1
ATOM 846 C CA . ASN B 1 9 ? 17.594 -12.109 -7.902 1 97.19 9 ASN B CA 1
ATOM 847 C C . ASN B 1 9 ? 16.188 -11.555 -7.711 1 97.19 9 ASN B C 1
ATOM 849 O O . ASN B 1 9 ? 15.977 -10.344 -7.797 1 97.19 9 ASN B O 1
ATOM 853 N N . LEU B 1 10 ? 15.227 -12.383 -7.348 1 97.81 10 LEU B N 1
ATOM 854 C CA . LEU B 1 10 ? 13.812 -12.039 -7.344 1 97.81 10 LEU B CA 1
ATOM 855 C C . LEU B 1 10 ? 13.375 -11.562 -5.961 1 97.81 10 LEU B C 1
ATOM 857 O O . LEU B 1 10 ? 13.898 -12.023 -4.945 1 97.81 10 LEU B O 1
ATOM 861 N N . ARG B 1 11 ? 12.383 -10.633 -5.887 1 9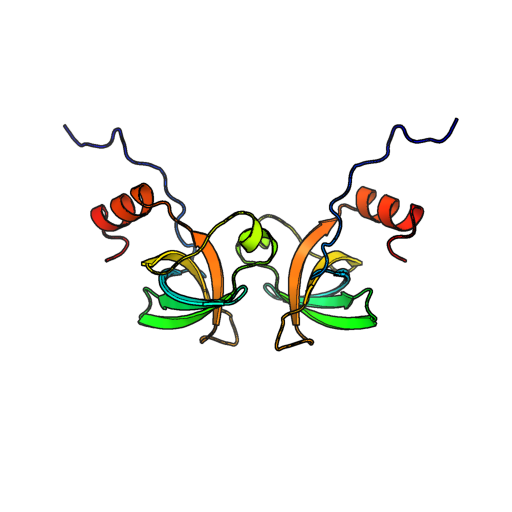6.75 11 ARG B N 1
ATOM 862 C CA . ARG B 1 11 ? 11.68 -10.266 -4.656 1 96.75 11 ARG B CA 1
ATOM 863 C C . ARG B 1 11 ? 10.938 -11.469 -4.074 1 96.75 11 ARG B C 1
ATOM 865 O O . ARG B 1 11 ? 10.109 -12.078 -4.75 1 96.75 11 ARG B O 1
ATOM 872 N N . MET B 1 12 ? 11.352 -11.766 -2.818 1 98.12 12 MET B N 1
ATOM 873 C CA . MET B 1 12 ? 10.695 -12.883 -2.145 1 98.12 12 MET B CA 1
ATOM 874 C C . MET B 1 12 ? 9.773 -12.383 -1.039 1 98.12 12 MET B C 1
ATOM 876 O O . MET B 1 12 ? 10.023 -11.336 -0.438 1 98.12 12 MET B O 1
ATOM 880 N N . PRO B 1 13 ? 8.688 -13.117 -0.813 1 97.56 13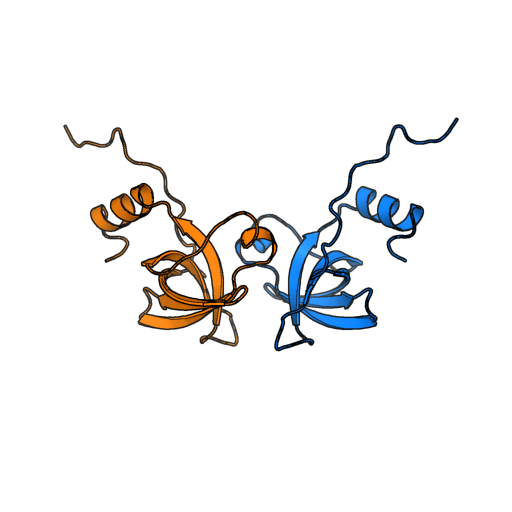 PRO B N 1
ATOM 881 C CA . PRO B 1 13 ? 7.852 -12.742 0.329 1 97.56 13 PRO B CA 1
ATOM 882 C C . PRO B 1 13 ? 8.594 -12.82 1.659 1 97.56 13 PRO B C 1
ATOM 884 O O . PRO B 1 13 ? 9.438 -13.703 1.846 1 97.56 13 PRO B O 1
ATOM 887 N N . ASN B 1 14 ? 8.312 -11.844 2.537 1 95.75 14 ASN B N 1
ATOM 888 C CA . ASN B 1 14 ? 8.781 -11.977 3.912 1 95.75 14 ASN B CA 1
ATOM 889 C C . ASN B 1 14 ? 7.828 -12.828 4.75 1 95.75 14 ASN B C 1
ATOM 891 O O . ASN B 1 14 ? 6.934 -13.477 4.211 1 95.75 14 ASN B O 1
ATOM 895 N N . SER B 1 15 ? 7.965 -12.859 6.074 1 95 15 SER B N 1
ATOM 896 C CA . SER B 1 15 ? 7.215 -13.75 6.949 1 95 15 SER B CA 1
ATOM 897 C C . SER B 1 15 ? 5.734 -13.391 6.973 1 95 15 SER B C 1
ATOM 899 O O . SER B 1 15 ? 4.887 -14.227 7.301 1 95 15 SER B O 1
ATOM 901 N N . ASP B 1 16 ? 5.336 -12.18 6.598 1 94.62 16 ASP B N 1
ATOM 902 C CA . ASP B 1 16 ? 3.951 -11.719 6.676 1 94.62 16 ASP B CA 1
ATOM 903 C C . ASP B 1 16 ? 3.287 -11.742 5.301 1 94.62 16 ASP B C 1
ATOM 905 O O . ASP B 1 16 ? 2.123 -11.359 5.164 1 94.62 16 ASP B O 1
ATOM 909 N N . GLU B 1 17 ? 4.078 -12.18 4.344 1 97.31 17 GLU B N 1
ATOM 910 C CA . GLU B 1 17 ? 3.617 -12.148 2.957 1 97.31 17 GLU B CA 1
ATOM 911 C C . GLU B 1 17 ? 3.521 -13.555 2.375 1 97.31 17 GLU B C 1
ATOM 913 O O . GLU B 1 17 ? 4.09 -14.5 2.926 1 97.31 17 GLU B O 1
ATOM 918 N N . VAL B 1 18 ? 2.762 -13.68 1.28 1 98.5 18 VAL B N 1
ATOM 919 C CA . VAL B 1 18 ? 2.586 -14.969 0.611 1 98.5 18 VAL B CA 1
ATOM 920 C C . VAL B 1 18 ? 2.541 -14.758 -0.902 1 98.5 18 VAL B C 1
ATOM 922 O O . VAL B 1 18 ? 2.121 -13.703 -1.378 1 98.5 18 VAL B O 1
ATOM 925 N N . PHE B 1 19 ? 2.998 -15.75 -1.605 1 98.88 19 PHE B N 1
ATOM 926 C CA . PHE B 1 19 ? 2.752 -15.773 -3.043 1 98.88 19 PHE B CA 1
ATOM 927 C C . PHE B 1 19 ? 1.264 -15.938 -3.334 1 98.88 19 PHE B C 1
ATOM 929 O O . PHE B 1 19 ? 0.543 -16.578 -2.57 1 98.88 19 PHE B O 1
ATOM 936 N N . ALA B 1 20 ? 0.87 -15.383 -4.434 1 98.94 20 ALA B N 1
ATOM 937 C CA . ALA B 1 20 ? -0.516 -15.562 -4.855 1 98.94 20 ALA B CA 1
ATOM 938 C C . ALA B 1 20 ? -0.65 -15.43 -6.367 1 98.94 20 ALA B C 1
ATOM 940 O O . ALA B 1 20 ? 0.206 -14.828 -7.023 1 98.94 20 ALA B O 1
ATOM 941 N N . VAL B 1 21 ? -1.682 -15.984 -6.887 1 98.88 21 VAL B N 1
ATOM 942 C CA . VAL B 1 21 ? -2.074 -15.766 -8.273 1 98.88 21 VAL B CA 1
ATOM 943 C C . VAL B 1 21 ? -3.359 -14.945 -8.328 1 98.88 21 VAL B C 1
ATOM 945 O O . VAL B 1 21 ? -4.285 -15.18 -7.547 1 98.88 21 VAL B O 1
ATOM 948 N N . VAL B 1 22 ? -3.391 -13.945 -9.18 1 98.88 22 VAL B N 1
ATOM 949 C CA . VAL B 1 22 ? -4.617 -13.195 -9.406 1 98.88 22 VAL B CA 1
ATOM 950 C C . VAL B 1 22 ? -5.594 -14.031 -10.234 1 98.88 22 VAL B C 1
ATOM 952 O O . VAL B 1 22 ? -5.305 -14.375 -11.383 1 98.88 22 VAL B O 1
ATOM 955 N N . THR B 1 23 ? -6.754 -14.305 -9.656 1 98.88 23 THR B N 1
ATOM 956 C CA . THR B 1 23 ? -7.691 -15.172 -10.359 1 98.88 23 THR B CA 1
ATOM 957 C C . THR B 1 23 ? -8.742 -14.352 -11.102 1 98.88 23 THR B C 1
ATOM 959 O O . THR B 1 23 ? -9.344 -14.828 -12.07 1 98.88 23 THR B O 1
ATOM 962 N N . GLU B 1 24 ? -8.977 -13.156 -10.609 1 98.75 24 GLU B N 1
ATOM 963 C CA . GLU B 1 24 ? -9.945 -12.266 -11.234 1 98.75 24 GLU B CA 1
ATOM 964 C C . GLU B 1 24 ? -9.664 -10.805 -10.883 1 98.75 24 GLU B C 1
ATOM 966 O O . GLU B 1 24 ? -9.367 -10.484 -9.734 1 98.75 24 GLU B O 1
ATOM 971 N N . HIS B 1 25 ? -9.742 -9.953 -11.922 1 97.88 25 HIS B N 1
ATOM 972 C CA . HIS B 1 25 ? -9.812 -8.523 -11.656 1 97.88 25 HIS B CA 1
ATOM 973 C C . HIS B 1 25 ? -11.25 -8.062 -11.461 1 97.88 25 HIS B C 1
ATOM 975 O O . HIS B 1 25 ? -12.078 -8.195 -12.367 1 97.88 25 HIS B O 1
ATOM 981 N N . LEU B 1 26 ? -11.609 -7.492 -10.367 1 95.69 26 LEU B N 1
ATOM 982 C CA . LEU B 1 26 ? -12.992 -7.215 -10 1 95.69 26 LEU B CA 1
ATOM 983 C C . LEU B 1 26 ? -13.375 -5.781 -10.367 1 95.69 26 LEU B C 1
ATOM 985 O O . LEU B 1 26 ? -14.547 -5.418 -10.328 1 95.69 26 LEU B O 1
ATOM 989 N N . GLY B 1 27 ? -12.414 -5.008 -10.758 1 91.94 27 GLY B N 1
ATOM 990 C CA . GLY B 1 27 ? -12.609 -3.59 -11.016 1 91.94 27 GLY B CA 1
ATOM 991 C C . GLY B 1 27 ? -11.992 -2.699 -9.953 1 91.94 27 GLY B C 1
ATOM 992 O O . GLY B 1 27 ? -11.789 -3.131 -8.82 1 91.94 27 GLY B O 1
ATOM 993 N N . GLY B 1 28 ? -11.719 -1.463 -10.43 1 90.88 28 GLY B N 1
ATOM 994 C CA . GLY B 1 28 ? -11.047 -0.559 -9.508 1 90.88 28 GLY B CA 1
ATOM 995 C C . GLY B 1 28 ? -9.695 -1.07 -9.047 1 90.88 28 GLY B C 1
ATOM 996 O O . GLY B 1 28 ? -8.859 -1.459 -9.867 1 90.88 28 GLY B O 1
ATOM 997 N N . ASN B 1 29 ? -9.516 -1.059 -7.668 1 92.88 29 ASN B N 1
ATOM 998 C CA . ASN B 1 29 ? -8.234 -1.484 -7.105 1 92.88 29 ASN B CA 1
ATOM 999 C C . ASN B 1 29 ? -8.359 -2.822 -6.383 1 92.88 29 ASN B C 1
ATOM 1001 O O . ASN B 1 29 ? -7.633 -3.086 -5.426 1 92.88 29 ASN B O 1
ATOM 1005 N N . HIS B 1 30 ? -9.336 -3.65 -6.871 1 94.44 30 HIS B N 1
ATOM 1006 C CA . HIS B 1 30 ? -9.578 -4.918 -6.188 1 94.44 30 HIS B CA 1
ATOM 1007 C C . HIS B 1 30 ? -9.391 -6.098 -7.137 1 94.44 30 HIS B C 1
ATOM 1009 O O . HIS B 1 30 ? -9.781 -6.027 -8.305 1 94.44 30 HIS B O 1
ATOM 1015 N N . VAL B 1 31 ? -8.859 -7.125 -6.645 1 98.19 31 VAL B N 1
ATOM 1016 C CA . VAL B 1 31 ? -8.68 -8.375 -7.367 1 98.19 31 VAL B CA 1
ATOM 1017 C C . VAL B 1 31 ? -9 -9.555 -6.445 1 98.19 31 VAL B C 1
ATOM 1019 O O . VAL B 1 31 ? -8.945 -9.422 -5.223 1 98.19 31 VAL B O 1
ATOM 1022 N N . GLN B 1 32 ? -9.336 -10.672 -7.051 1 98.81 32 GLN B N 1
ATOM 1023 C CA . GLN B 1 32 ? -9.398 -11.938 -6.32 1 98.81 32 GLN B CA 1
ATOM 1024 C C . GLN B 1 32 ? -8.062 -12.672 -6.371 1 98.81 32 GLN B C 1
ATOM 1026 O O . GLN B 1 32 ? -7.434 -12.75 -7.426 1 98.81 32 GLN B O 1
ATOM 1031 N N . LEU B 1 33 ? -7.684 -13.258 -5.25 1 98.88 33 LEU B N 1
ATOM 1032 C CA . LEU B 1 33 ? -6.398 -13.938 -5.141 1 98.88 33 LEU B CA 1
ATOM 1033 C C . LEU B 1 33 ? -6.586 -15.391 -4.711 1 98.88 33 LEU B C 1
ATOM 1035 O O . LEU B 1 33 ? -7.43 -15.688 -3.861 1 98.88 33 LEU B O 1
ATOM 1039 N N . ARG B 1 34 ? -5.855 -16.266 -5.289 1 98.88 34 ARG B N 1
ATOM 1040 C CA . ARG B 1 34 ? -5.547 -17.562 -4.707 1 98.88 34 ARG B CA 1
ATOM 1041 C C . ARG B 1 34 ? -4.133 -17.578 -4.129 1 98.88 34 ARG B C 1
ATOM 1043 O O . ARG B 1 34 ? -3.152 -17.5 -4.871 1 98.88 34 ARG B O 1
ATOM 1050 N N . CYS B 1 35 ? -4.047 -17.75 -2.865 1 98.75 35 CYS B N 1
ATOM 1051 C CA . CYS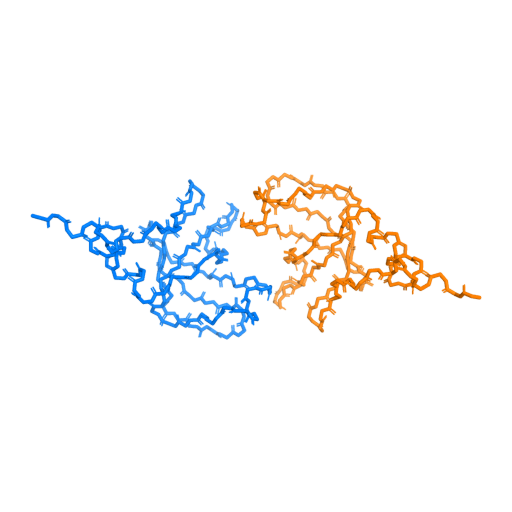 B 1 35 ? -2.768 -17.594 -2.182 1 98.75 35 CYS B CA 1
ATOM 1052 C C . CYS B 1 35 ? -2.113 -18.953 -1.934 1 98.75 35 CYS B C 1
ATOM 1054 O O . CYS B 1 35 ? -2.803 -19.969 -1.819 1 98.75 35 CYS B O 1
ATOM 1056 N N . ALA B 1 36 ? -0.816 -18.953 -1.837 1 98.25 36 ALA B N 1
ATOM 1057 C CA . ALA B 1 36 ? -0.025 -20.172 -1.68 1 98.25 36 ALA B CA 1
ATOM 1058 C C . ALA B 1 36 ? -0.299 -20.828 -0.332 1 98.25 36 ALA B C 1
ATOM 1060 O O . ALA B 1 36 ? 0.002 -22.016 -0.141 1 98.25 36 ALA B O 1
ATOM 1061 N N . ASP B 1 37 ? -0.843 -20.141 0.581 1 97.81 37 ASP B N 1
ATOM 1062 C CA . ASP B 1 37 ? -1.168 -20.734 1.876 1 97.81 37 ASP B CA 1
ATOM 1063 C C . ASP B 1 37 ? -2.516 -21.453 1.83 1 97.81 37 ASP B C 1
ATOM 1065 O O . ASP B 1 37 ? -3.014 -21.906 2.857 1 97.81 37 ASP B O 1
ATOM 1069 N N . GLY B 1 38 ? -3.113 -21.391 0.77 1 97.62 38 GLY B N 1
ATOM 1070 C CA . GLY B 1 38 ? -4.332 -22.156 0.575 1 97.62 38 GLY B CA 1
ATOM 1071 C C . GLY B 1 38 ? -5.59 -21.328 0.695 1 97.62 38 GLY B C 1
ATOM 1072 O O . GLY B 1 38 ? -6.699 -21.812 0.473 1 97.62 38 GLY B O 1
ATOM 1073 N N . GLU B 1 39 ? -5.453 -20.031 0.98 1 98.31 39 GLU B N 1
ATOM 1074 C CA . GLU B 1 39 ? -6.605 -19.172 1.187 1 98.31 39 GLU B CA 1
ATOM 1075 C C . GLU B 1 39 ? -6.91 -18.344 -0.067 1 98.31 39 GLU B C 1
ATOM 1077 O O . GLU B 1 39 ? -6 -18 -0.821 1 98.31 39 GLU B O 1
ATOM 1082 N N . GLU B 1 40 ? -8.195 -18.172 -0.269 1 98.69 40 GLU B N 1
ATOM 1083 C CA . GLU B 1 40 ? -8.641 -17.172 -1.234 1 98.69 40 GLU B CA 1
ATOM 1084 C C . GLU B 1 40 ? -8.93 -15.844 -0.55 1 98.69 40 GLU B C 1
ATOM 1086 O O . GLU B 1 40 ? -9.508 -15.812 0.539 1 98.69 40 GLU B O 1
ATOM 1091 N N . ARG B 1 41 ? -8.453 -14.742 -1.144 1 98.12 41 ARG B N 1
ATOM 1092 C CA . ARG B 1 41 ? -8.586 -13.445 -0.495 1 98.12 41 ARG B CA 1
ATOM 1093 C C . ARG B 1 41 ? -9 -12.375 -1.497 1 98.12 41 ARG B C 1
ATOM 1095 O O . ARG B 1 41 ? -8.641 -12.438 -2.674 1 98.12 41 ARG B O 1
ATOM 1102 N N . LEU B 1 42 ? -9.789 -11.391 -0.984 1 96.75 42 LEU B N 1
ATOM 1103 C CA . LEU B 1 42 ? -9.961 -10.133 -1.697 1 96.75 42 LEU B CA 1
ATOM 1104 C C . LEU B 1 42 ? -8.703 -9.273 -1.595 1 96.75 42 LEU B C 1
ATOM 1106 O O . LEU B 1 42 ? -8.359 -8.805 -0.51 1 96.75 42 LEU B O 1
ATOM 1110 N N . GLY B 1 43 ? -7.969 -9.062 -2.738 1 96.62 43 GLY B N 1
ATOM 1111 C CA . GLY B 1 43 ? -6.754 -8.266 -2.76 1 96.62 43 GLY B CA 1
ATOM 1112 C C . GLY B 1 43 ? -7.004 -6.805 -3.064 1 96.62 43 GLY B C 1
ATOM 1113 O O . GLY B 1 43 ? -7.785 -6.477 -3.963 1 96.62 43 GLY B O 1
ATOM 1114 N N . ARG B 1 44 ? -6.395 -5.984 -2.354 1 94.06 44 ARG B N 1
ATOM 1115 C CA . ARG B 1 44 ? -6.422 -4.559 -2.656 1 94.06 44 ARG B CA 1
ATOM 1116 C C . ARG B 1 44 ? -5.117 -4.105 -3.299 1 94.06 44 ARG B C 1
ATOM 1118 O O . ARG B 1 44 ? -4.031 -4.414 -2.797 1 94.06 44 ARG B O 1
ATOM 1125 N N . ILE B 1 45 ? -5.23 -3.377 -4.387 1 96.12 45 ILE B N 1
ATOM 1126 C CA . ILE B 1 45 ? -4.098 -2.723 -5.031 1 96.12 45 ILE B CA 1
ATOM 1127 C C . ILE B 1 45 ? -3.91 -1.325 -4.445 1 96.12 45 ILE B C 1
ATOM 1129 O O . ILE B 1 45 ? -4.781 -0.465 -4.582 1 96.12 45 ILE B O 1
ATOM 1133 N N . PRO B 1 46 ? -2.732 -1.067 -3.816 1 92.94 46 PRO B N 1
ATOM 1134 C CA . PRO B 1 46 ? -2.512 0.273 -3.27 1 92.94 46 PRO B CA 1
ATOM 1135 C C . PRO B 1 46 ? -2.555 1.362 -4.336 1 92.94 46 PRO B C 1
ATOM 1137 O O . PRO B 1 46 ? -2.125 1.138 -5.473 1 92.94 46 PRO B O 1
ATOM 1140 N N . GLY B 1 47 ? -3.031 2.537 -3.965 1 89.5 47 GLY B N 1
ATOM 1141 C CA . GLY B 1 47 ? -3.211 3.648 -4.887 1 89.5 47 GLY B CA 1
ATOM 1142 C C . GLY B 1 47 ? -1.962 3.971 -5.684 1 89.5 47 GLY B C 1
ATOM 1143 O O . GLY B 1 47 ? -2.02 4.105 -6.906 1 89.5 47 GLY B O 1
ATOM 1144 N N . ARG B 1 48 ? -0.809 4.012 -4.988 1 87.75 48 ARG B N 1
ATOM 1145 C CA . ARG B 1 48 ? 0.447 4.324 -5.66 1 87.75 48 ARG B CA 1
ATOM 1146 C C . ARG B 1 48 ? 0.813 3.242 -6.668 1 87.75 48 ARG B C 1
ATOM 1148 O O . ARG B 1 48 ? 1.485 3.516 -7.664 1 87.75 48 ARG B O 1
ATOM 1155 N N . MET B 1 49 ? 0.295 2.086 -6.512 1 93.12 49 MET B N 1
ATOM 1156 C CA . MET B 1 49 ? 0.608 0.947 -7.371 1 93.12 49 MET B CA 1
ATOM 1157 C C . MET B 1 49 ? -0.302 0.923 -8.594 1 93.12 49 MET B C 1
ATOM 1159 O O . MET B 1 49 ? 0.148 0.618 -9.703 1 93.12 49 MET B O 1
ATOM 1163 N N . LYS B 1 50 ? -1.551 1.257 -8.383 1 91.75 50 LYS B N 1
ATOM 1164 C CA . LYS B 1 50 ? -2.541 1.092 -9.438 1 91.75 50 LYS B CA 1
ATOM 1165 C C . LYS B 1 50 ? -2.221 1.985 -10.633 1 91.75 50 LYS B C 1
ATOM 1167 O O . LYS B 1 50 ? -2.645 1.705 -11.758 1 91.75 50 LYS B O 1
ATOM 1172 N N . TYR B 1 51 ? -1.374 2.971 -10.484 1 88.5 51 TYR B N 1
ATOM 1173 C CA . TYR B 1 51 ? -1.041 3.898 -11.562 1 88.5 51 TYR B CA 1
ATOM 1174 C C . TYR B 1 51 ? 0.246 3.482 -12.266 1 88.5 51 TYR B C 1
ATOM 1176 O O . TYR B 1 51 ? 0.545 3.957 -13.359 1 88.5 51 TYR B O 1
ATOM 1184 N N . ARG B 1 52 ? 0.996 2.568 -11.641 1 93.25 52 ARG B N 1
ATOM 1185 C CA . ARG B 1 52 ? 2.314 2.229 -12.164 1 93.25 52 ARG B CA 1
ATOM 1186 C C . ARG B 1 52 ? 2.373 0.767 -12.594 1 93.25 52 ARG B C 1
ATOM 1188 O O . ARG B 1 52 ? 3.176 0.398 -13.453 1 93.25 52 ARG B O 1
ATOM 1195 N N . THR B 1 53 ? 1.591 0.033 -11.93 1 96 53 THR B N 1
ATOM 1196 C CA . THR B 1 53 ? 1.642 -1.409 -12.141 1 96 53 THR B CA 1
ATOM 1197 C C . THR B 1 53 ? 0.284 -1.938 -12.602 1 96 53 THR B C 1
ATOM 1199 O O . THR B 1 53 ? -0.703 -1.845 -11.867 1 96 53 THR B O 1
ATOM 1202 N N . TRP B 1 54 ? 0.266 -2.451 -13.812 1 95.88 54 TRP B N 1
ATOM 1203 C CA . TRP B 1 54 ? -0.941 -3.096 -14.32 1 95.88 54 TRP B CA 1
ATOM 1204 C C . TRP B 1 54 ? -1.076 -4.512 -13.766 1 95.88 54 TRP B C 1
ATOM 1206 O O . TRP B 1 54 ? -0.166 -5.328 -13.914 1 95.88 54 TRP B O 1
ATOM 1216 N N . ILE B 1 55 ? -2.139 -4.742 -13.047 1 97.69 55 ILE B N 1
ATOM 1217 C CA . ILE B 1 55 ? -2.396 -6.047 -12.438 1 97.69 55 ILE B CA 1
ATOM 1218 C C . ILE B 1 55 ? -3.58 -6.711 -13.141 1 97.69 55 ILE B C 1
ATOM 1220 O O . ILE B 1 55 ? -4.656 -6.121 -13.25 1 97.69 55 ILE B O 1
ATOM 1224 N N . GLU B 1 56 ? -3.346 -7.941 -13.656 1 97.44 56 GLU B N 1
ATOM 1225 C CA . GLU B 1 56 ? -4.367 -8.648 -14.422 1 97.44 56 GLU B CA 1
ATOM 1226 C C . GLU B 1 56 ? -4.488 -10.102 -13.961 1 97.44 56 GLU B C 1
ATOM 1228 O O . GLU B 1 56 ? -3.668 -10.578 -13.172 1 97.44 56 GLU B O 1
ATOM 1233 N N . GLN B 1 57 ? -5.547 -10.758 -14.445 1 98.25 57 GLN B N 1
ATOM 1234 C CA . GLN B 1 57 ? -5.734 -12.18 -14.188 1 98.25 57 GLN B CA 1
ATOM 1235 C C . GLN B 1 57 ? -4.496 -12.977 -14.578 1 98.25 57 GLN B C 1
ATOM 1237 O O . GLN B 1 57 ? -3.867 -12.695 -15.602 1 98.25 57 GLN B O 1
ATOM 1242 N N . ASP B 1 58 ? -4.105 -13.898 -13.719 1 98.56 58 ASP B N 1
ATOM 1243 C CA . ASP B 1 58 ? -3.045 -14.891 -13.906 1 98.56 58 ASP B CA 1
ATOM 1244 C C . ASP B 1 58 ? -1.683 -14.305 -13.531 1 98.56 58 ASP B C 1
ATOM 1246 O O . ASP B 1 58 ? -0.674 -15.016 -13.547 1 98.56 58 ASP B O 1
ATOM 1250 N N . ASP B 1 59 ? -1.673 -13.023 -13.195 1 98.62 59 ASP B N 1
ATOM 1251 C CA . ASP B 1 59 ? -0.432 -12.461 -12.672 1 98.62 59 ASP B CA 1
ATOM 1252 C C . ASP B 1 59 ? -0.016 -13.156 -11.375 1 98.62 59 ASP B C 1
ATOM 1254 O O . ASP B 1 59 ? -0.866 -13.531 -10.562 1 98.62 59 ASP B O 1
ATOM 1258 N N . ILE B 1 60 ? 1.272 -13.328 -11.227 1 98.88 60 ILE B N 1
ATOM 1259 C CA . ILE B 1 60 ? 1.849 -13.766 -9.961 1 98.88 60 ILE B CA 1
ATOM 1260 C C . ILE B 1 60 ? 2.256 -12.555 -9.125 1 98.88 60 ILE B C 1
ATOM 1262 O O . ILE B 1 60 ? 2.924 -11.648 -9.625 1 98.88 60 ILE B O 1
ATOM 1266 N N . VAL B 1 61 ? 1.801 -12.594 -7.785 1 98.88 61 VAL B N 1
ATOM 1267 C CA . VAL B 1 61 ? 2.045 -11.43 -6.945 1 98.88 61 VAL B CA 1
ATOM 1268 C C . VAL B 1 61 ? 2.506 -11.875 -5.559 1 98.88 61 VAL B C 1
ATOM 1270 O O . VAL B 1 61 ? 2.412 -13.055 -5.219 1 98.88 61 VAL B O 1
ATOM 1273 N N . VAL B 1 62 ? 3.121 -10.914 -4.855 1 98.75 62 VAL B N 1
ATOM 1274 C CA . VAL B 1 62 ? 3.275 -11.016 -3.408 1 98.75 62 VAL B CA 1
ATOM 1275 C C . VAL B 1 62 ? 2.137 -10.273 -2.711 1 98.75 62 VAL B C 1
ATOM 1277 O O . VAL B 1 62 ? 1.861 -9.117 -3.021 1 98.75 62 VAL B O 1
ATOM 1280 N N . ALA B 1 63 ? 1.482 -10.945 -1.803 1 98.44 63 ALA B N 1
ATOM 1281 C CA . ALA B 1 63 ? 0.358 -10.375 -1.069 1 98.44 63 ALA B CA 1
ATOM 1282 C C . ALA B 1 63 ? 0.609 -10.406 0.436 1 98.44 63 ALA B C 1
ATOM 1284 O O . ALA B 1 63 ? 1.244 -11.336 0.944 1 98.44 63 ALA B O 1
ATOM 1285 N N . GLU B 1 64 ? 0.132 -9.438 1.129 1 97.06 64 GLU B N 1
ATOM 1286 C CA . GLU B 1 64 ? 0.178 -9.398 2.588 1 97.06 64 GLU B CA 1
ATOM 1287 C C . GLU B 1 64 ? -1.222 -9.508 3.186 1 97.06 64 GLU B C 1
ATOM 1289 O O . GLU B 1 64 ? -1.989 -8.539 3.16 1 97.06 64 GLU B O 1
ATOM 1294 N N . PRO B 1 65 ? -1.567 -10.695 3.705 1 96.62 65 PRO B N 1
ATOM 1295 C CA . PRO B 1 65 ? -2.85 -10.812 4.402 1 96.62 65 PRO B CA 1
ATOM 1296 C C . PRO B 1 65 ? -2.988 -9.82 5.555 1 96.62 65 PRO B C 1
ATOM 1298 O O . PRO B 1 65 ? -2 -9.5 6.219 1 96.62 65 PRO B O 1
ATOM 1301 N N . TRP B 1 66 ? -4.23 -9.406 5.77 1 91.38 66 TRP B N 1
ATOM 1302 C CA . TRP B 1 66 ? -4.469 -8.4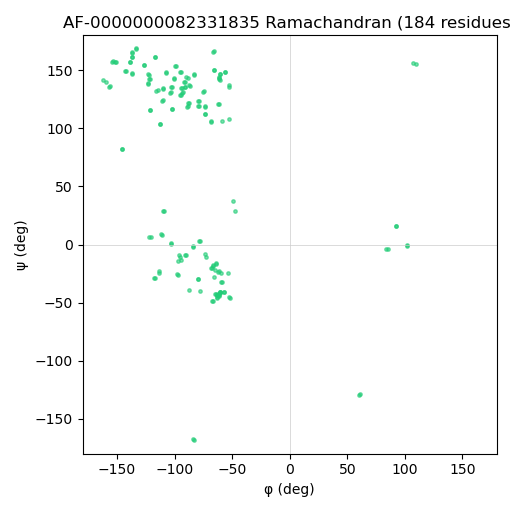53 6.844 1 91.38 66 TRP B CA 1
ATOM 1303 C C . TRP B 1 66 ? -4.59 -9.156 8.188 1 91.38 66 TRP B C 1
ATOM 1305 O O . TRP B 1 66 ? -5.117 -10.273 8.266 1 91.38 66 TRP B O 1
ATOM 1315 N N . ASP B 1 67 ? -4.141 -8.523 9.227 1 86.44 67 ASP B N 1
ATOM 1316 C CA . ASP B 1 67 ? -4.055 -9.141 10.547 1 86.44 67 ASP B CA 1
ATOM 1317 C C . ASP B 1 67 ? -5.438 -9.516 11.07 1 86.44 67 ASP B C 1
ATOM 1319 O O . ASP B 1 67 ? -5.648 -10.641 11.531 1 86.44 67 ASP B O 1
ATOM 1323 N N . TRP B 1 68 ? -6.426 -8.758 11.023 1 83.75 68 TRP B N 1
ATOM 1324 C CA . TRP B 1 68 ? -7.699 -9 11.695 1 83.75 68 TRP B CA 1
ATOM 1325 C C . TRP B 1 68 ? -8.805 -9.281 10.68 1 83.75 68 TRP B C 1
ATOM 1327 O O . TRP B 1 68 ? -9.984 -9.359 11.047 1 83.75 68 TRP B O 1
ATOM 1337 N N . GLN B 1 69 ? -8.43 -9.445 9.422 1 88.38 69 GLN B N 1
ATOM 1338 C CA . GLN B 1 69 ? -9.352 -9.805 8.344 1 88.38 69 GLN B CA 1
ATOM 1339 C C . GLN B 1 69 ? -8.672 -10.703 7.316 1 88.38 69 GLN B C 1
ATOM 1341 O O . GLN B 1 69 ? -8.312 -10.25 6.23 1 88.38 69 GLN B O 1
ATOM 1346 N N . ASP B 1 70 ? -8.625 -11.953 7.633 1 93.5 70 ASP B N 1
ATOM 1347 C CA . ASP B 1 70 ? -7.832 -12.922 6.883 1 93.5 70 ASP B CA 1
ATOM 1348 C C . ASP B 1 70 ? -8.312 -13.023 5.434 1 93.5 70 ASP B C 1
ATOM 1350 O O . ASP B 1 70 ? -7.547 -13.406 4.547 1 93.5 70 ASP B O 1
ATOM 1354 N N . GLU B 1 71 ? -9.539 -12.656 5.172 1 96.19 71 GLU B N 1
ATOM 1355 C CA . GLU B 1 71 ? -10.117 -12.781 3.838 1 96.19 71 GLU B CA 1
ATOM 1356 C C . GLU B 1 71 ? -9.656 -11.656 2.924 1 96.19 71 GLU B C 1
ATOM 1358 O O . GLU B 1 71 ? -10 -11.625 1.741 1 96.19 71 GLU B O 1
ATOM 1363 N N . LYS B 1 72 ? -8.781 -10.789 3.441 1 93.38 72 LYS B N 1
ATOM 1364 C CA . LYS B 1 72 ? -8.289 -9.648 2.676 1 93.38 72 LYS B CA 1
ATOM 1365 C C . LYS B 1 72 ? -6.766 -9.617 2.648 1 93.38 72 LYS B C 1
ATOM 1367 O O . LYS B 1 72 ? -6.109 -10.148 3.549 1 93.38 72 LYS B O 1
ATOM 1372 N N . ALA B 1 73 ? -6.215 -9 1.62 1 96.75 73 ALA B N 1
ATOM 1373 C CA . ALA B 1 73 ? -4.77 -8.82 1.508 1 96.75 73 ALA B CA 1
ATOM 1374 C C . ALA B 1 73 ? -4.43 -7.566 0.711 1 96.75 73 ALA B C 1
ATOM 1376 O O . ALA B 1 73 ? -5.262 -7.062 -0.049 1 96.75 73 ALA B O 1
ATOM 1377 N N . THR B 1 74 ? -3.283 -7.09 0.933 1 95.75 74 THR B N 1
ATOM 1378 C CA . THR B 1 74 ? -2.74 -6.012 0.115 1 95.75 74 THR B CA 1
ATOM 1379 C C . THR B 1 74 ? -1.711 -6.551 -0.875 1 95.75 74 THR B C 1
ATOM 1381 O O . THR B 1 74 ? -0.88 -7.391 -0.521 1 95.75 74 THR B O 1
ATOM 1384 N N . ILE B 1 75 ? -1.794 -6.086 -2.145 1 97.75 75 ILE B N 1
ATOM 1385 C CA . ILE B 1 75 ? -0.766 -6.43 -3.119 1 97.75 75 ILE B CA 1
ATOM 1386 C C . ILE B 1 75 ? 0.501 -5.625 -2.842 1 97.75 75 ILE B C 1
ATOM 1388 O O . ILE B 1 75 ? 0.452 -4.398 -2.725 1 97.75 75 ILE B O 1
ATOM 1392 N N . GLU B 1 76 ? 1.649 -6.355 -2.811 1 96.94 76 GLU B N 1
ATOM 1393 C CA . GLU B 1 76 ? 2.908 -5.699 -2.473 1 96.94 76 GLU B CA 1
ATOM 1394 C C . GLU B 1 76 ? 3.859 -5.684 -3.666 1 96.94 76 GLU B C 1
ATOM 1396 O O . GLU B 1 76 ? 4.762 -4.848 -3.736 1 96.94 76 GLU B O 1
ATOM 1401 N N . TRP B 1 77 ? 3.631 -6.688 -4.582 1 97.62 77 TRP B N 1
ATOM 1402 C CA . TRP B 1 77 ? 4.559 -6.867 -5.691 1 97.62 77 TRP B CA 1
ATOM 1403 C C . TRP B 1 77 ? 3.906 -7.652 -6.828 1 97.62 77 TRP B C 1
ATOM 1405 O O . TRP B 1 77 ? 3.148 -8.594 -6.582 1 97.62 77 TRP B O 1
ATOM 1415 N N . ARG B 1 78 ? 4.152 -7.277 -8.07 1 98.5 78 ARG B N 1
ATOM 1416 C CA . ARG B 1 78 ? 3.791 -8.07 -9.25 1 98.5 78 ARG B CA 1
ATOM 1417 C C . ARG B 1 78 ? 5.031 -8.539 -9.992 1 98.5 78 ARG B C 1
ATOM 1419 O O . ARG B 1 78 ? 5.938 -7.746 -10.266 1 98.5 78 ARG B O 1
ATOM 1426 N N . TYR B 1 79 ? 5.074 -9.828 -10.344 1 98.56 79 TYR B N 1
ATOM 1427 C CA . TYR B 1 79 ? 6.211 -10.375 -11.07 1 98.56 79 TYR B CA 1
ATOM 1428 C C . TYR B 1 79 ? 6 -10.258 -12.578 1 98.56 79 TYR B C 1
ATOM 1430 O O . TYR B 1 79 ? 4.879 -10.414 -13.07 1 98.56 79 TYR B O 1
ATOM 1438 N N . THR B 1 80 ? 7.074 -10.008 -13.32 1 98.12 80 THR B N 1
ATOM 1439 C CA . THR B 1 80 ? 7.02 -10.156 -14.766 1 98.12 80 THR B CA 1
ATOM 1440 C C . THR B 1 80 ? 6.82 -11.617 -15.156 1 98.12 80 THR B C 1
ATOM 1442 O O . THR B 1 80 ? 7.027 -12.516 -14.336 1 98.12 80 THR B O 1
ATOM 1445 N N . SER B 1 81 ? 6.473 -11.852 -16.406 1 97.38 81 SER B N 1
ATOM 1446 C CA . SER B 1 81 ? 6.309 -13.219 -16.891 1 97.38 81 SER B CA 1
ATOM 1447 C C . SER B 1 81 ? 7.605 -14.008 -16.766 1 97.38 81 SER B C 1
ATOM 1449 O O . SER B 1 81 ? 7.582 -15.188 -16.406 1 97.38 81 SER B O 1
ATOM 1451 N N . GLN B 1 82 ? 8.734 -13.406 -17.078 1 97.44 82 GLN B N 1
ATOM 1452 C CA . GLN B 1 82 ? 10.031 -14.055 -16.953 1 97.44 82 GLN B CA 1
ATOM 1453 C C . GLN B 1 82 ? 10.344 -14.398 -15.492 1 97.44 82 GLN B C 1
ATOM 1455 O O . GLN B 1 82 ? 10.82 -15.492 -15.195 1 97.44 82 GLN B O 1
ATOM 1460 N N . ASP B 1 83 ? 10.078 -13.508 -14.609 1 98.19 83 ASP B N 1
ATOM 1461 C CA . ASP B 1 83 ? 10.297 -13.734 -13.18 1 98.19 83 ASP B CA 1
ATOM 1462 C C . ASP B 1 83 ? 9.398 -14.852 -12.656 1 98.19 83 ASP B C 1
ATOM 1464 O O . ASP B 1 83 ? 9.844 -15.695 -11.883 1 98.19 83 ASP B O 1
ATOM 1468 N N . ALA B 1 84 ? 8.133 -14.828 -13.094 1 98.12 84 ALA B N 1
ATOM 1469 C CA . ALA B 1 84 ? 7.188 -15.875 -12.703 1 98.12 84 ALA B CA 1
ATOM 1470 C C . ALA B 1 84 ? 7.66 -17.25 -13.18 1 98.12 84 ALA B C 1
ATOM 1472 O O . ALA B 1 84 ? 7.559 -18.234 -12.445 1 98.12 84 ALA B O 1
ATOM 1473 N N . ASP B 1 85 ? 8.188 -17.297 -14.391 1 97.62 85 ASP B N 1
ATOM 1474 C CA . ASP B 1 85 ? 8.719 -18.547 -14.922 1 97.62 85 ASP B CA 1
ATOM 1475 C C . ASP B 1 85 ? 9.891 -19.047 -14.086 1 97.62 85 ASP B C 1
ATOM 1477 O O . ASP B 1 85 ? 9.992 -20.25 -13.812 1 97.62 85 ASP B O 1
ATOM 1481 N N . GLN B 1 86 ? 10.734 -18.125 -13.734 1 98.25 86 GLN B N 1
ATOM 1482 C CA . GLN B 1 86 ? 11.852 -18.484 -12.867 1 98.25 86 GLN B CA 1
ATOM 1483 C C . GLN B 1 86 ? 11.352 -19.016 -11.523 1 98.25 86 GLN B C 1
ATOM 1485 O O . GLN B 1 86 ? 11.891 -20 -11 1 98.25 86 GLN B O 1
ATOM 1490 N N . LEU B 1 87 ? 10.352 -18.328 -10.945 1 98.25 87 LEU B N 1
ATOM 1491 C CA . LEU B 1 87 ? 9.766 -18.781 -9.68 1 98.25 87 LEU B CA 1
ATOM 1492 C C . LEU B 1 87 ? 9.242 -20.203 -9.812 1 98.25 87 LEU B C 1
ATOM 1494 O O . LEU B 1 87 ? 9.422 -21.031 -8.906 1 98.25 87 LEU B O 1
ATOM 1498 N N . ARG B 1 88 ? 8.617 -20.547 -10.883 1 97.5 88 ARG B N 1
ATOM 1499 C CA . ARG B 1 88 ? 8.078 -21.875 -11.125 1 97.5 88 ARG B CA 1
ATOM 1500 C C . ARG B 1 88 ? 9.195 -22.906 -11.258 1 97.5 88 ARG B C 1
ATOM 1502 O O . ARG B 1 88 ? 9.156 -23.969 -10.617 1 97.5 88 ARG B O 1
ATOM 1509 N N . ARG B 1 89 ? 10.172 -22.594 -12.062 1 96.88 89 ARG B N 1
ATOM 1510 C CA . ARG B 1 89 ? 11.289 -23.5 -12.312 1 96.88 89 ARG B CA 1
ATOM 1511 C C . ARG B 1 89 ? 12.023 -23.828 -11.023 1 96.88 89 ARG B C 1
ATOM 1513 O O . ARG B 1 89 ? 12.477 -24.953 -10.828 1 96.88 89 ARG B O 1
ATOM 1520 N N . GLU B 1 90 ? 12.039 -22.891 -10.133 1 97.12 90 GLU B N 1
ATOM 1521 C CA . GLU B 1 90 ? 12.789 -23.078 -8.891 1 97.12 90 GLU B CA 1
ATOM 1522 C C . GLU B 1 90 ? 11.906 -23.688 -7.805 1 97.12 90 GLU B C 1
ATOM 1524 O O . GLU B 1 90 ? 12.383 -23.969 -6.707 1 97.12 90 GLU B O 1
ATOM 1529 N N . GLY B 1 91 ? 10.609 -23.781 -8.062 1 96.75 91 GLY B N 1
ATOM 1530 C CA . GLY B 1 91 ? 9.727 -24.516 -7.188 1 96.75 91 GLY B CA 1
ATOM 1531 C C . GLY B 1 91 ? 9.078 -23.656 -6.121 1 96.75 91 GLY B C 1
ATOM 1532 O O . GLY B 1 91 ? 8.57 -24.172 -5.117 1 96.75 91 GLY B O 1
ATOM 1533 N N . HIS B 1 92 ? 9.117 -22.328 -6.301 1 97.06 92 HIS B N 1
ATOM 1534 C CA . HIS B 1 92 ? 8.523 -21.438 -5.316 1 97.06 92 HIS B CA 1
ATOM 1535 C C . HIS B 1 92 ? 7.008 -21.359 -5.488 1 97.06 92 HIS B C 1
ATOM 1537 O O . HIS B 1 92 ? 6.285 -21.062 -4.531 1 97.06 92 HIS B O 1
ATOM 1543 N N . ILE B 1 93 ? 6.559 -21.531 -6.684 1 96.38 93 ILE B N 1
ATOM 1544 C CA . ILE B 1 93 ? 5.137 -21.484 -7.004 1 96.38 93 ILE B CA 1
ATOM 1545 C C . ILE B 1 93 ? 4.793 -22.625 -7.969 1 96.38 93 ILE B C 1
ATOM 1547 O O . ILE B 1 93 ? 5.688 -23.25 -8.539 1 96.38 93 ILE B O 1
ATOM 1551 N N . ASP B 1 94 ? 3.508 -22.891 -8.102 1 89.62 94 ASP B N 1
ATOM 1552 C CA . ASP B 1 94 ? 3.068 -23.938 -9.023 1 89.62 94 ASP B CA 1
ATOM 1553 C C . ASP B 1 94 ? 2.979 -23.422 -10.453 1 89.62 94 ASP B C 1
ATOM 1555 O O . ASP B 1 94 ? 2.744 -22.219 -10.664 1 89.62 94 ASP B O 1
#

Radius of gyration: 18.91 Å; Cα contacts (8 Å, |Δi|>4): 351; chains: 2; bounding box: 45×65×34 Å

pLDDT: mean 93.4, std 11.18, range [39.53, 98.94]

InterPro domains:
  IPR001253 Translation initiation factor 1A (eIF-1A) [MF_00216] (1-94)
  IPR001253 Translation initiation factor 1A (eIF-1A) [PTHR21668] (3-93)
  IPR001253 Translation initiation factor 1A (eIF-1A) [SM00652] (12-94)
  IPR001253 Translation initiation factor 1A (eIF-1A) [cd05793] (17-93)
  IPR006196 RNA-binding domain, S1, IF1 type [PF01176] (17-78)
  IPR006196 RNA-binding domain, S1, IF1 type [PS50832] (6-80)
  IPR012340 Nucleic acid-binding, OB-fold [G3DSA:2.40.50.140] (3-94)
  IPR012340 Nucleic acid-binding, OB-fold [SSF50249] (3-93)
  IPR018104 Translation initiation factor 1A (eIF-1A), conserved site [PS01262] (25-47)

Foldseek 3Di:
DPPVPPDDDDDDDDPQKWKWFFAADPDDQWTWIQTPVGAIAIEGEDPVCVVPPDDGGGWIFIWGADDVHRRYTYTDGTDDPVRVVSCVVVPVDD/DPVVVPDDDDDDDDPQKWKWFFAADPDDQWTWIQTPVGAIAIEGEDPVCVVPPDDGGGWIFIWGADDVHRRYTYTDGTDDPVRVVSCVVVPVDD

Solvent-accessible surface area (backbone atoms only — not comparable to full-atom values): 10924 Å² total; per-residue (Å²): 133,79,83,59,88,77,63,73,91,70,94,70,65,57,96,68,35,36,48,29,34,28,72,36,66,75,53,94,50,34,30,35,31,44,31,74,86,73,48,64,26,48,27,36,46,46,73,71,42,61,77,74,47,90,80,50,61,70,36,42,30,32,30,32,58,38,90,94,42,70,56,28,26,39,53,67,45,75,52,52,73,70,53,44,51,51,36,35,76,72,64,76,43,130,133,79,83,60,90,77,65,73,92,71,93,70,66,56,96,68,34,36,48,28,33,28,72,35,66,75,52,94,51,34,29,35,31,46,32,74,86,73,48,65,27,49,28,35,46,46,74,72,41,61,80,73,48,90,81,50,60,70,35,42,29,32,29,31,58,38,91,92,43,71,55,27,24,37,53,69,45,77,51,53,72,68,53,46,49,50,36,35,76,73,62,77,46,130

Nearest PDB structures (foldseek):
  6zp4-assembly1_G  TM=9.296E-01  e=2.732E-09  Homo sapiens
  8ppl-assembly1_Iq  TM=9.286E-01  e=3.425E-09  Homo sapiens
  2oqk-assembly1_A  TM=9.413E-01  e=1.188E-08  Cryptosporidium parvum Iowa II
  4bts-assembly1_C0  TM=8.842E-01  e=1.122E-08  Tetrahymena thermophila SB210
  6gsm-assembly1_i  TM=8.652E-01  e=9.613E-08  Saccharomyces cerevisiae S288C

Secondary structure (DSSP, 8-state):
----TT--------TT-EEEEEEEEEETTEEEEEETTS-EEEEE--HHHHTT----TT-EEEEEE-SS-TTEEEEEEE--HHHHHHHHHTTS--/----TT--------TT-EEEEEEEEEETTEEEEEETTS-EEEEEPPHHHHTT----TT-EEEEEE-SS-TTEEEEEEE--HHHHHHHHHTTS--

Sequence (188 aa):
MTEESGRRNLRMPNSDEVFAVVTEHLGGNHVQLRCADGEERLGRIPGRMKYRTWIEQDDIVVAEPWDWQDEKATIEWRYTSQDADQLRREGHIDMTEESGRRNLRMPNSDEVFAVVTEHLGGNHVQLRCADGEERLGRIPGRMKYRTWIEQDDIVVAEPWDWQDEKATIEWRYTSQDADQLRREGHID

Organism: NCBI:txid2816475